Protein AF-F0SMN3-F1 (afdb_monomer_lite)

Organism: Rubinisphaera brasiliensis (strain ATCC 49424 / DSM 5305 / JCM 21570 / IAM 15109 / NBRC 103401 / IFAM 1448) (NCBI:txid756272)

Foldseek 3Di:
DDDDPPPPCPVPPVPPVVVVVVVVCVVVVHDDQADEDDDDPDPPDLCVVLVVVLVCVVVPPDPPDDFRQAYEEELEEAELVNLVSLLVTQHQEYEYALYEYDQVSVLVSLVSNPNHQEYEYENYDDHDPVSVVVCCVVPVRHHYWYWYDLDVQFIWIFDPQATATDGDDPVCVLCVQFGHFQDKQNHGHGHSVVSVVVLVPDDAQDKIWTWTAGPVRDIDIDIDGHHDD

pLDDT: mean 81.41, std 20.77, range [26.91, 98.19]

Secondary structure (DSSP, 8-state):
-PPPS-SS-SSSSSTTHHHHHHHHHHHTT--S-EEE----SSSSHHHHHHHHHHHHHHT---TTSPPPSEEEEES-EE-HHHHHHHHTS--SEEEEES-EE-HHHHHHHHHH-TT--EEEEES-----HHHHHHHHHH-TT-EEEEEEEEETTEEEEEETTEEEEEEE-TT-GGGTTEEEEEEETTEEP--HHHHHHHHHTSPTT-EEEEEEEETT--EEEEEEE----

Structure (mmCIF, N/CA/C/O backbone):
data_AF-F0SMN3-F1
#
_entry.id   AF-F0SMN3-F1
#
loop_
_atom_site.group_PDB
_atom_site.id
_atom_site.type_symbol
_atom_site.label_atom_id
_atom_site.label_alt_id
_atom_site.label_comp_id
_atom_site.label_asym_id
_atom_site.label_entity_id
_atom_site.label_seq_id
_atom_site.pdbx_PDB_ins_code
_atom_site.Cartn_x
_atom_site.Cartn_y
_atom_site.Cartn_z
_atom_site.occupancy
_atom_site.B_iso_or_equiv
_atom_site.auth_seq_id
_atom_site.auth_comp_id
_atom_site.auth_asym_id
_atom_site.auth_atom_id
_atom_site.pdbx_PDB_model_num
ATOM 1 N N . MET A 1 1 ? 39.421 19.281 -32.751 1.00 33.41 1 MET A N 1
ATOM 2 C CA . MET A 1 1 ? 38.530 19.520 -31.596 1.00 33.41 1 MET A CA 1
ATOM 3 C C . MET A 1 1 ? 38.416 18.215 -30.833 1.00 33.41 1 MET A C 1
ATOM 5 O O . MET A 1 1 ? 37.711 17.322 -31.275 1.00 33.41 1 MET A O 1
ATOM 9 N N . ALA A 1 2 ? 39.220 18.068 -29.783 1.00 26.91 2 ALA A N 1
ATOM 10 C CA . ALA A 1 2 ? 39.215 16.897 -28.917 1.00 26.91 2 ALA A CA 1
ATOM 11 C C . ALA A 1 2 ? 38.240 17.168 -27.767 1.00 26.91 2 ALA A C 1
ATOM 13 O O . ALA A 1 2 ? 38.419 18.138 -27.031 1.00 26.91 2 ALA A O 1
ATOM 14 N N . VAL A 1 3 ? 37.188 16.359 -27.657 1.00 27.83 3 VAL A N 1
ATOM 15 C CA . VAL A 1 3 ? 36.272 16.396 -26.514 1.00 27.83 3 VAL A CA 1
ATOM 16 C C . VAL A 1 3 ? 36.940 15.632 -25.372 1.00 27.83 3 VAL A C 1
ATOM 18 O O . VAL A 1 3 ? 37.350 14.484 -25.527 1.00 27.83 3 VAL A O 1
ATOM 21 N N . SER A 1 4 ? 37.132 16.351 -24.270 1.00 30.91 4 SER A N 1
ATOM 22 C CA . SER A 1 4 ? 37.872 15.965 -23.072 1.00 30.91 4 SER A CA 1
ATOM 23 C C . SER A 1 4 ? 37.215 14.806 -22.314 1.00 30.91 4 SER A C 1
ATOM 25 O O . SER A 1 4 ? 35.992 14.721 -22.223 1.00 30.91 4 SER A O 1
ATOM 27 N N . ILE A 1 5 ? 38.055 13.965 -21.705 1.00 30.81 5 ILE A N 1
ATOM 28 C CA . ILE A 1 5 ? 37.764 12.825 -20.813 1.00 30.81 5 ILE A CA 1
ATOM 29 C C . ILE A 1 5 ? 37.238 13.337 -19.444 1.00 30.81 5 ILE A C 1
ATOM 31 O O . ILE A 1 5 ? 37.658 12.905 -18.380 1.00 30.81 5 ILE A O 1
ATOM 35 N N . ALA A 1 6 ? 36.322 14.309 -19.457 1.00 28.86 6 ALA A N 1
ATOM 36 C CA . ALA A 1 6 ? 35.800 14.984 -18.264 1.00 28.86 6 ALA A CA 1
ATOM 37 C C . ALA A 1 6 ? 34.371 14.554 -17.872 1.00 28.86 6 ALA A C 1
ATOM 39 O O . ALA A 1 6 ? 33.888 14.953 -16.820 1.00 28.86 6 ALA A O 1
ATOM 40 N N . SER A 1 7 ? 33.708 13.695 -18.655 1.00 33.97 7 SER A N 1
ATOM 41 C CA . SER A 1 7 ? 32.351 13.192 -18.346 1.00 33.97 7 SER A CA 1
ATOM 42 C C . SER A 1 7 ? 32.324 11.773 -17.764 1.00 33.97 7 SER A C 1
ATOM 44 O O . SER A 1 7 ? 31.259 11.230 -17.500 1.00 33.97 7 SER A O 1
ATOM 46 N N . LEU A 1 8 ? 33.490 11.171 -17.514 1.00 29.20 8 LEU A N 1
ATOM 47 C CA . LEU A 1 8 ? 33.622 9.818 -16.950 1.00 29.20 8 LEU A CA 1
ATOM 48 C C . LEU A 1 8 ? 33.523 9.774 -15.413 1.00 29.20 8 LEU A C 1
ATOM 50 O O . LEU A 1 8 ? 33.816 8.756 -14.796 1.00 29.20 8 LEU A O 1
ATOM 54 N N . ILE A 1 9 ? 33.082 10.872 -14.796 1.00 37.00 9 ILE A N 1
ATOM 55 C CA . ILE A 1 9 ? 33.014 11.054 -13.343 1.00 37.00 9 ILE A CA 1
ATOM 56 C C . ILE A 1 9 ? 31.610 11.531 -12.922 1.00 37.00 9 ILE A C 1
ATOM 58 O O . ILE A 1 9 ? 31.482 12.399 -12.072 1.00 37.00 9 ILE A O 1
ATOM 62 N N . CYS A 1 10 ? 30.526 10.995 -13.494 1.00 35.66 10 CYS A N 1
ATOM 63 C CA . CYS A 1 10 ? 29.183 11.286 -12.956 1.00 35.66 10 CYS A CA 1
ATOM 64 C C . CYS A 1 10 ? 28.772 10.337 -11.808 1.00 35.66 10 CYS A C 1
ATOM 66 O O . CYS A 1 10 ? 27.914 10.676 -11.003 1.00 35.66 10 CYS A O 1
ATOM 68 N N . CYS A 1 11 ? 29.462 9.202 -11.623 1.00 36.66 11 CYS A N 1
ATOM 69 C CA . CYS A 1 11 ? 29.288 8.350 -10.432 1.00 36.66 11 CYS A CA 1
ATOM 70 C C . CYS A 1 11 ? 30.209 8.713 -9.250 1.00 36.66 11 CYS A C 1
ATOM 72 O O . CYS A 1 11 ? 30.109 8.084 -8.203 1.00 36.66 11 CYS A O 1
ATOM 74 N N . CYS A 1 12 ? 31.088 9.716 -9.385 1.00 34.72 12 CYS A N 1
ATOM 75 C CA . CYS A 1 12 ? 32.080 10.050 -8.352 1.00 34.72 12 CYS A CA 1
ATOM 76 C C . CYS A 1 12 ? 32.082 11.531 -7.896 1.00 34.72 12 CYS A C 1
ATOM 78 O O . CYS A 1 12 ? 32.909 11.878 -7.061 1.00 34.72 12 CYS A O 1
ATOM 80 N N . ILE A 1 13 ? 31.173 12.409 -8.362 1.00 40.09 13 ILE A N 1
ATOM 81 C CA . ILE A 1 13 ? 31.116 13.844 -7.950 1.00 40.09 13 ILE A CA 1
ATOM 82 C C . ILE A 1 13 ? 29.839 14.181 -7.144 1.00 40.09 13 ILE A C 1
ATOM 84 O O . ILE A 1 13 ? 29.280 15.266 -7.232 1.00 40.09 13 ILE A O 1
ATOM 88 N N . ALA A 1 14 ? 29.381 13.279 -6.276 1.00 42.09 14 ALA A N 1
ATOM 89 C CA . ALA A 1 14 ? 28.493 13.638 -5.157 1.00 42.09 14 ALA A CA 1
ATOM 90 C C . ALA A 1 14 ? 29.009 12.992 -3.856 1.00 42.09 14 ALA A C 1
ATOM 92 O O . ALA A 1 14 ? 28.337 12.213 -3.181 1.00 42.09 14 ALA A O 1
ATOM 93 N N . MET A 1 15 ? 30.280 13.272 -3.549 1.00 48.75 15 MET A N 1
ATOM 94 C CA . MET A 1 15 ? 31.133 12.399 -2.735 1.00 48.75 15 MET A CA 1
ATOM 95 C C . MET A 1 15 ? 31.000 12.426 -1.199 1.00 48.75 15 MET A C 1
ATOM 97 O O . MET A 1 15 ? 31.543 11.512 -0.598 1.00 48.75 15 MET A O 1
ATOM 101 N N . PRO A 1 16 ? 30.281 13.325 -0.499 1.00 46.53 16 PRO A N 1
ATOM 102 C CA . PRO A 1 16 ? 30.095 13.113 0.947 1.00 46.53 16 PRO A CA 1
ATOM 103 C C . PRO A 1 16 ? 28.878 12.234 1.276 1.00 46.53 16 PRO A C 1
ATOM 105 O O . PRO A 1 16 ? 28.959 11.328 2.101 1.00 46.53 16 PRO A O 1
ATOM 108 N N . LEU A 1 17 ? 27.738 12.478 0.621 1.00 49.75 17 LEU A N 1
ATOM 109 C CA . LEU A 1 17 ? 26.464 11.836 0.975 1.00 49.75 17 LEU A CA 1
ATOM 110 C C . LEU A 1 17 ? 26.278 10.471 0.306 1.00 49.75 17 LEU A C 1
ATOM 112 O O . LEU A 1 17 ? 25.803 9.542 0.956 1.00 49.75 17 LEU A O 1
ATOM 116 N N . GLN A 1 18 ? 26.689 10.318 -0.957 1.00 49.22 18 GLN A N 1
ATOM 117 C CA . GLN A 1 18 ? 26.590 9.029 -1.649 1.00 49.22 18 GLN A CA 1
ATOM 118 C C . GLN A 1 18 ? 27.642 8.028 -1.168 1.00 49.22 18 GLN A C 1
ATOM 120 O O . GLN A 1 18 ? 27.353 6.838 -1.119 1.00 49.22 18 GLN A O 1
ATOM 125 N N . GLN A 1 19 ? 28.826 8.494 -0.754 1.00 50.50 19 GLN A N 1
ATOM 126 C CA . GLN A 1 19 ? 29.860 7.620 -0.203 1.00 50.50 19 GLN A CA 1
ATOM 127 C C . GLN A 1 19 ? 29.460 7.082 1.176 1.00 50.50 19 GLN A C 1
ATOM 129 O O . GLN A 1 19 ? 29.512 5.876 1.380 1.00 50.50 19 GLN A O 1
ATOM 134 N N . ALA A 1 20 ? 28.934 7.927 2.071 1.00 54.66 20 ALA A N 1
ATOM 135 C CA . ALA A 1 20 ? 28.411 7.474 3.363 1.00 54.66 20 ALA A CA 1
ATOM 136 C C . ALA A 1 20 ? 27.208 6.520 3.211 1.00 54.66 20 ALA A C 1
ATOM 138 O O . ALA A 1 20 ? 27.077 5.549 3.952 1.00 54.66 20 ALA A O 1
ATOM 139 N N . ALA A 1 21 ? 26.333 6.769 2.232 1.00 54.41 21 ALA A N 1
ATOM 140 C CA . ALA A 1 21 ? 25.221 5.885 1.886 1.00 54.41 21 ALA A CA 1
ATOM 141 C C . ALA A 1 21 ? 25.685 4.535 1.318 1.00 54.41 21 ALA A C 1
ATOM 143 O 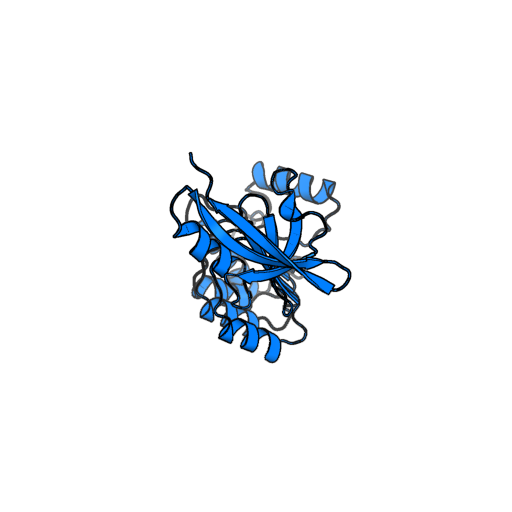O . ALA A 1 21 ? 25.162 3.491 1.705 1.00 54.41 21 ALA A O 1
ATOM 144 N N . HIS A 1 22 ? 26.674 4.551 0.423 1.00 52.59 22 HIS A N 1
ATOM 145 C CA . HIS A 1 22 ? 27.269 3.349 -0.148 1.00 52.59 22 HIS A CA 1
ATOM 146 C C . HIS A 1 22 ? 28.004 2.533 0.922 1.00 52.59 22 HIS A C 1
ATOM 148 O O . HIS A 1 22 ? 27.770 1.336 1.032 1.00 52.59 22 HIS A O 1
ATOM 154 N N . GLU A 1 23 ? 28.809 3.174 1.771 1.00 59.59 23 GLU A N 1
ATOM 155 C CA . GLU A 1 23 ? 29.499 2.536 2.899 1.00 59.59 23 GLU A CA 1
ATOM 156 C C . GLU A 1 23 ? 28.505 1.913 3.893 1.00 59.59 23 GLU A C 1
ATOM 158 O O . GLU A 1 23 ? 28.744 0.810 4.381 1.00 59.59 23 GLU A O 1
ATOM 163 N N . ARG A 1 24 ? 27.348 2.550 4.130 1.00 60.09 24 ARG A N 1
ATOM 164 C CA . ARG A 1 24 ? 26.272 2.006 4.977 1.00 60.09 24 ARG A CA 1
ATOM 165 C C . ARG A 1 24 ? 25.543 0.829 4.318 1.00 60.09 24 ARG A C 1
ATOM 167 O O . ARG A 1 24 ? 25.339 -0.190 4.963 1.00 60.09 24 ARG A O 1
ATOM 174 N N . ALA A 1 25 ? 25.231 0.917 3.024 1.00 55.31 25 ALA A N 1
ATOM 175 C CA . ALA A 1 25 ? 24.620 -0.183 2.273 1.00 55.31 25 ALA A CA 1
ATOM 176 C C . ALA A 1 25 ? 25.554 -1.406 2.158 1.00 55.31 25 ALA A C 1
ATOM 178 O O . ALA A 1 25 ? 25.098 -2.548 2.240 1.00 55.31 25 ALA A O 1
ATOM 179 N N . VAL A 1 26 ? 26.862 -1.176 2.008 1.00 57.19 26 VAL A N 1
ATOM 180 C CA . VAL A 1 26 ? 27.892 -2.224 2.025 1.00 57.19 26 VAL A CA 1
ATOM 181 C C . VAL A 1 26 ? 28.041 -2.818 3.431 1.00 57.19 26 VAL A C 1
ATOM 183 O O . VAL A 1 26 ? 28.122 -4.040 3.554 1.00 57.19 26 VAL A O 1
ATOM 186 N N . ALA A 1 27 ? 28.006 -1.997 4.488 1.00 61.41 27 ALA A N 1
ATOM 187 C CA . ALA A 1 27 ? 28.011 -2.466 5.878 1.00 61.41 27 ALA A CA 1
ATOM 188 C C . ALA A 1 27 ? 26.777 -3.325 6.224 1.00 61.41 27 ALA A C 1
ATOM 190 O O . ALA A 1 27 ? 26.898 -4.281 6.988 1.00 61.41 27 ALA A O 1
ATOM 191 N N . ASP A 1 28 ? 25.629 -3.051 5.595 1.00 62.53 28 ASP A N 1
ATOM 192 C CA . ASP A 1 28 ? 24.389 -3.830 5.721 1.00 62.53 28 ASP A CA 1
ATOM 193 C C . ASP A 1 28 ? 24.342 -5.072 4.792 1.00 62.53 28 ASP A C 1
ATOM 195 O O . ASP A 1 28 ? 23.323 -5.763 4.710 1.00 62.53 28 ASP A O 1
ATOM 199 N N . GLY A 1 29 ? 25.429 -5.384 4.069 1.00 57.25 29 GLY A N 1
ATOM 200 C CA . GLY A 1 29 ? 25.548 -6.584 3.229 1.00 57.25 29 GLY A CA 1
ATOM 201 C C . GLY A 1 29 ? 24.831 -6.517 1.872 1.00 57.25 29 GLY A C 1
ATOM 202 O O . GLY A 1 29 ? 24.525 -7.555 1.279 1.00 57.25 29 GLY A O 1
ATOM 203 N N . MET A 1 30 ? 24.539 -5.320 1.352 1.00 54.88 30 MET A N 1
ATOM 204 C CA . MET A 1 30 ? 23.870 -5.143 0.058 1.00 54.88 30 MET A CA 1
ATOM 205 C C . MET A 1 30 ? 24.877 -5.170 -1.117 1.00 54.88 30 MET A C 1
ATOM 207 O O . MET A 1 30 ? 25.774 -4.338 -1.194 1.00 54.88 30 MET A O 1
ATOM 211 N N . GLY A 1 31 ? 24.733 -6.118 -2.058 1.00 48.97 31 GLY A N 1
ATOM 212 C CA . GLY A 1 31 ? 25.610 -6.270 -3.237 1.00 48.97 31 GLY A CA 1
ATOM 213 C C . GLY A 1 31 ? 25.569 -5.121 -4.272 1.00 48.97 31 GLY A C 1
ATOM 214 O O . GLY A 1 31 ? 24.627 -4.335 -4.326 1.00 48.97 31 GLY A O 1
ATOM 215 N N . SER A 1 32 ? 26.592 -5.082 -5.138 1.00 46.00 32 SER A N 1
ATOM 216 C CA . SER A 1 32 ? 27.083 -3.958 -5.972 1.00 46.00 32 SER A CA 1
ATOM 217 C C . SER A 1 32 ? 26.177 -3.339 -7.072 1.00 46.00 32 SER A C 1
ATOM 219 O O . SER A 1 32 ? 26.673 -2.505 -7.826 1.00 46.00 32 SER A O 1
ATOM 221 N N . SER A 1 33 ? 24.883 -3.664 -7.194 1.00 53.84 33 SER A N 1
ATOM 222 C CA . SER A 1 33 ? 24.046 -3.195 -8.336 1.00 53.84 33 SER A CA 1
ATOM 223 C C . SER A 1 33 ? 22.762 -2.453 -7.926 1.00 53.84 33 SER A C 1
ATOM 225 O O . SER A 1 33 ? 21.751 -2.513 -8.632 1.00 53.84 33 SER A O 1
ATOM 227 N N . ARG A 1 34 ? 22.775 -1.762 -6.778 1.00 54.31 34 ARG A N 1
ATOM 228 C CA . ARG A 1 34 ? 21.649 -0.940 -6.296 1.00 54.31 34 ARG A CA 1
ATOM 229 C C . ARG A 1 34 ? 21.870 0.536 -6.595 1.00 54.31 34 ARG A C 1
ATOM 231 O O . ARG A 1 34 ? 22.867 1.105 -6.162 1.00 54.31 34 ARG A O 1
ATOM 238 N N . MET A 1 35 ? 20.912 1.161 -7.278 1.00 61.56 35 MET A N 1
ATOM 239 C CA . MET A 1 35 ? 20.866 2.613 -7.422 1.00 61.56 35 MET A CA 1
ATOM 240 C C . MET A 1 35 ? 19.836 3.167 -6.448 1.00 61.56 35 MET A C 1
ATOM 242 O O . MET A 1 35 ? 18.630 2.975 -6.599 1.00 61.56 35 MET A O 1
ATOM 246 N N . LEU A 1 36 ? 20.346 3.841 -5.425 1.00 53.78 36 LEU A N 1
ATOM 247 C CA . LEU A 1 36 ? 19.547 4.593 -4.471 1.00 53.78 36 LEU A CA 1
ATOM 248 C C . LEU A 1 36 ? 19.384 6.011 -5.014 1.00 53.78 36 LEU A C 1
ATOM 250 O O . LEU A 1 36 ? 20.357 6.761 -5.100 1.00 53.78 36 LEU A O 1
ATOM 254 N N . ILE A 1 37 ? 18.163 6.368 -5.402 1.00 56.50 37 ILE A N 1
ATOM 255 C CA . ILE A 1 37 ? 17.830 7.737 -5.784 1.00 56.50 37 ILE A CA 1
ATOM 256 C C . ILE A 1 37 ? 17.336 8.430 -4.510 1.00 56.50 37 ILE A C 1
ATOM 258 O O . ILE A 1 37 ? 16.240 8.164 -4.023 1.00 56.50 37 ILE A O 1
ATOM 262 N N . TYR A 1 38 ? 18.195 9.258 -3.912 1.00 49.00 38 TYR A N 1
ATOM 263 C CA . TYR A 1 38 ? 17.910 9.925 -2.642 1.00 49.00 38 TYR A CA 1
ATOM 264 C C . TYR A 1 38 ? 17.042 11.179 -2.805 1.00 49.00 38 TYR A C 1
ATOM 266 O O . TYR A 1 38 ? 17.205 11.936 -3.760 1.00 49.00 38 TYR A O 1
ATOM 274 N N . ARG A 1 39 ? 16.179 11.361 -1.792 1.00 40.56 39 ARG A N 1
ATOM 275 C CA . ARG A 1 39 ? 15.454 12.560 -1.334 1.00 40.56 39 ARG A CA 1
ATOM 276 C C . ARG A 1 39 ? 15.759 13.845 -2.114 1.00 40.56 39 ARG A C 1
ATOM 278 O O . ARG A 1 39 ? 16.868 14.378 -2.032 1.00 40.56 39 ARG A O 1
ATOM 285 N N . GLN A 1 40 ? 14.743 14.381 -2.785 1.00 42.41 40 GLN A N 1
ATOM 286 C CA . GLN A 1 40 ? 14.790 15.714 -3.378 1.00 42.41 40 GLN A CA 1
ATOM 287 C C . GLN A 1 40 ? 14.470 16.792 -2.348 1.00 42.41 40 GLN A C 1
ATOM 289 O O . GLN A 1 40 ? 13.474 16.718 -1.640 1.00 42.41 40 GLN A O 1
ATOM 294 N N . VAL A 1 41 ? 15.323 17.815 -2.304 1.00 39.91 41 VAL A N 1
ATOM 295 C CA . VAL A 1 41 ? 14.972 19.137 -1.766 1.00 39.91 41 VAL A CA 1
ATOM 296 C C . VAL A 1 41 ? 14.504 20.065 -2.902 1.00 39.91 41 VAL A C 1
ATOM 298 O O . VAL A 1 41 ? 13.817 21.029 -2.616 1.00 39.91 41 VAL A O 1
ATOM 301 N N . ASP A 1 42 ? 14.766 19.726 -4.176 1.00 41.75 42 ASP A N 1
ATOM 302 C CA . ASP A 1 42 ? 14.310 20.466 -5.367 1.00 41.75 42 ASP A CA 1
ATOM 303 C C . ASP A 1 42 ? 14.203 19.534 -6.599 1.00 41.75 42 ASP A C 1
ATOM 305 O O . ASP A 1 42 ? 15.023 18.627 -6.751 1.00 41.75 42 ASP A O 1
ATOM 309 N N . ASP A 1 43 ? 13.256 19.781 -7.517 1.00 46.75 43 ASP A N 1
ATOM 310 C CA . ASP A 1 43 ? 12.840 18.964 -8.691 1.00 46.75 43 ASP A CA 1
ATOM 311 C C . ASP A 1 43 ? 13.931 18.562 -9.736 1.00 46.75 43 ASP A C 1
ATOM 313 O O . ASP A 1 43 ? 13.648 17.855 -10.704 1.00 46.75 43 ASP A O 1
ATOM 317 N N . SER A 1 44 ? 15.211 18.890 -9.524 1.00 48.06 44 SER A N 1
ATOM 318 C CA . SER A 1 44 ? 16.286 18.790 -10.534 1.00 48.06 44 SER A CA 1
ATOM 319 C C . SER A 1 44 ? 17.137 17.483 -10.602 1.00 48.06 44 SER A C 1
ATOM 321 O O . SER A 1 44 ? 17.432 17.026 -11.714 1.00 48.06 44 SER A O 1
ATOM 323 N N . PRO A 1 45 ? 17.555 16.815 -9.500 1.00 54.50 45 PRO A N 1
ATOM 324 C CA . PRO A 1 45 ? 18.570 15.746 -9.576 1.00 54.50 45 PRO A CA 1
ATOM 325 C C . PRO A 1 45 ? 18.096 14.413 -10.174 1.00 54.50 45 PRO A C 1
ATOM 327 O O . PRO A 1 45 ? 18.838 13.777 -10.920 1.00 54.50 45 PRO A O 1
ATOM 330 N N . VAL A 1 46 ? 16.862 13.980 -9.886 1.00 53.47 46 VAL A N 1
ATOM 331 C CA . VAL A 1 46 ? 16.338 12.680 -10.360 1.00 53.47 46 VAL A CA 1
ATOM 332 C C . VAL A 1 46 ? 16.125 12.694 -11.871 1.00 53.47 46 VAL A C 1
ATOM 334 O O . VAL A 1 46 ? 16.472 11.744 -12.571 1.00 53.47 46 VAL A O 1
ATOM 337 N N . LEU A 1 47 ? 15.599 13.807 -12.387 1.00 53.47 47 LEU A N 1
ATOM 338 C CA . LEU A 1 47 ? 15.410 14.025 -13.818 1.00 53.47 47 LEU A CA 1
ATOM 339 C C . LEU A 1 47 ? 16.736 14.102 -14.566 1.00 53.47 47 LEU A C 1
ATOM 341 O O . LEU A 1 47 ? 16.809 13.579 -15.675 1.00 53.47 47 LEU A O 1
ATOM 345 N N . SER A 1 48 ? 17.762 14.705 -13.960 1.00 59.75 48 SER A N 1
ATOM 346 C CA . SER A 1 48 ? 19.104 14.781 -14.540 1.00 59.75 48 SER A CA 1
ATOM 347 C C . SER A 1 48 ? 19.743 13.395 -14.617 1.00 59.75 48 SER A C 1
ATOM 349 O O . SER A 1 48 ? 20.186 12.998 -15.688 1.00 59.75 48 SER A O 1
ATOM 351 N N . LEU A 1 49 ? 19.663 12.594 -13.548 1.00 64.81 49 LEU A N 1
ATOM 352 C CA . LEU A 1 49 ? 20.180 11.223 -13.545 1.00 64.81 49 LEU A CA 1
ATOM 353 C C . LEU A 1 49 ? 19.432 10.325 -14.546 1.00 64.81 49 LEU A C 1
ATOM 355 O O . LEU A 1 49 ? 20.054 9.600 -15.312 1.00 64.81 49 LEU A O 1
ATOM 359 N N . LEU A 1 50 ? 18.096 10.384 -14.590 1.00 62.06 50 LEU A N 1
ATOM 360 C CA . LEU A 1 50 ? 17.302 9.591 -15.537 1.00 62.06 50 LEU A CA 1
ATOM 361 C C . LEU A 1 50 ? 17.485 10.053 -16.988 1.00 62.06 50 LEU A C 1
ATOM 363 O O . LEU A 1 50 ? 17.485 9.219 -17.892 1.00 62.06 50 LEU A O 1
ATOM 367 N N . ALA A 1 51 ? 17.638 11.359 -17.228 1.00 63.47 51 ALA A N 1
ATOM 368 C CA . ALA A 1 51 ? 17.947 11.896 -18.550 1.00 63.47 51 ALA A CA 1
ATOM 369 C C . ALA A 1 51 ? 19.342 11.463 -19.007 1.00 63.47 51 ALA A C 1
ATOM 371 O O . ALA A 1 51 ? 19.480 11.002 -20.135 1.00 63.47 51 ALA A O 1
ATOM 372 N N . GLU A 1 52 ? 20.344 11.539 -18.132 1.00 65.75 52 GLU A N 1
ATOM 373 C CA . GLU A 1 52 ? 21.701 11.070 -18.411 1.00 65.75 52 GLU A CA 1
ATOM 374 C C . GLU A 1 52 ? 21.725 9.561 -18.664 1.00 65.75 52 GLU A C 1
ATOM 376 O O . GLU A 1 52 ? 22.281 9.120 -19.664 1.00 65.75 52 GLU A O 1
ATOM 381 N N . LEU A 1 53 ? 21.055 8.758 -17.834 1.00 66.31 53 LEU A N 1
ATOM 382 C CA . LEU A 1 53 ? 20.968 7.308 -18.024 1.00 66.31 53 LEU A CA 1
ATOM 383 C C . LEU A 1 53 ? 20.230 6.934 -19.317 1.00 66.31 53 LEU A C 1
ATOM 385 O O . LEU A 1 53 ? 20.668 6.027 -20.022 1.00 66.31 53 LEU A O 1
ATOM 389 N N . SER A 1 54 ? 19.147 7.636 -19.663 1.00 63.12 54 SER A N 1
ATOM 390 C CA . SER A 1 54 ? 18.401 7.428 -20.914 1.00 63.12 54 SER A CA 1
ATOM 391 C C . SER A 1 54 ? 19.214 7.866 -22.142 1.00 63.12 54 SER A C 1
ATOM 393 O O . SER A 1 54 ? 19.261 7.162 -23.153 1.00 63.12 54 SER A O 1
ATOM 395 N N . GLN A 1 55 ? 19.943 8.981 -22.044 1.00 67.56 55 GLN A N 1
ATOM 396 C CA . GLN A 1 55 ? 20.850 9.447 -23.091 1.00 67.56 55 GLN A CA 1
ATOM 397 C C . GLN A 1 55 ? 22.018 8.470 -23.296 1.00 67.56 55 GLN A C 1
ATOM 399 O O . GLN A 1 55 ? 22.352 8.145 -24.436 1.00 67.56 55 GLN A O 1
ATOM 404 N N . LEU A 1 56 ? 22.588 7.939 -22.210 1.00 61.69 56 LEU A N 1
ATOM 405 C CA . LEU A 1 56 ? 23.608 6.889 -22.249 1.00 61.69 56 LEU A CA 1
ATOM 406 C C . LEU A 1 56 ? 23.052 5.578 -22.828 1.00 61.69 56 LEU A C 1
ATOM 408 O O . LEU A 1 56 ? 23.745 4.915 -23.600 1.00 61.69 56 LEU A O 1
ATOM 412 N N . ALA A 1 57 ? 21.795 5.226 -22.529 1.00 61.97 57 ALA A N 1
ATOM 413 C CA . ALA A 1 57 ? 21.106 4.079 -23.126 1.00 61.97 57 ALA A CA 1
ATOM 414 C C . ALA A 1 57 ? 21.018 4.188 -24.655 1.00 61.97 57 ALA A C 1
ATOM 416 O O . ALA A 1 57 ? 21.348 3.230 -25.356 1.00 61.97 57 ALA A O 1
ATOM 417 N N . GLY A 1 58 ? 20.658 5.365 -25.176 1.00 65.38 58 GLY A N 1
ATOM 418 C CA . GLY A 1 58 ? 20.581 5.623 -26.618 1.00 65.38 58 GLY A CA 1
ATOM 419 C C . GLY A 1 58 ? 21.936 5.655 -27.337 1.00 65.38 58 GLY A C 1
ATOM 420 O O . GLY A 1 58 ? 21.998 5.384 -28.534 1.00 65.38 58 GLY A O 1
ATOM 421 N N . GLN A 1 59 ? 23.026 5.954 -26.625 1.00 68.56 59 GLN A N 1
ATOM 422 C CA . GLN A 1 59 ? 24.381 6.041 -27.189 1.00 68.56 59 GLN A CA 1
ATOM 423 C C . GLN A 1 59 ? 25.174 4.726 -27.106 1.00 68.56 59 GLN A C 1
ATOM 425 O O . GLN A 1 5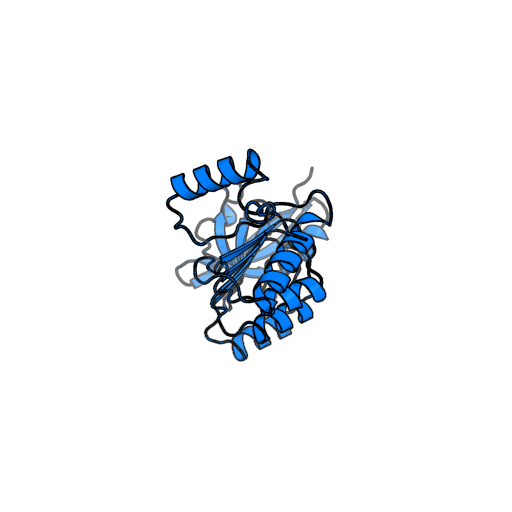9 ? 26.312 4.665 -27.570 1.00 68.56 59 GLN A O 1
ATOM 430 N N . GLY A 1 60 ? 24.569 3.666 -26.562 1.00 53.72 60 GLY A N 1
ATOM 431 C CA . GLY A 1 60 ? 25.249 2.409 -26.276 1.00 53.72 60 GLY A CA 1
ATOM 432 C C . GLY A 1 60 ? 26.045 2.523 -24.981 1.00 53.72 60 GLY A C 1
ATOM 433 O O . GLY A 1 60 ? 27.213 2.907 -24.986 1.00 53.72 60 GLY A O 1
ATOM 434 N N . ILE A 1 61 ? 25.406 2.163 -23.866 1.00 56.16 61 ILE A N 1
ATOM 435 C CA . ILE A 1 61 ? 26.053 2.101 -22.552 1.00 56.16 61 ILE A CA 1
ATOM 436 C C . ILE A 1 61 ? 27.296 1.209 -22.684 1.00 56.16 61 ILE A C 1
ATOM 438 O O . ILE A 1 61 ? 27.179 0.076 -23.172 1.00 56.16 61 ILE A O 1
ATOM 442 N N . PRO A 1 62 ? 28.492 1.684 -22.287 1.00 59.12 62 PRO A N 1
ATOM 443 C CA . PRO A 1 62 ? 29.677 0.845 -22.272 1.00 59.12 62 PRO A CA 1
ATOM 444 C C . PRO A 1 62 ? 29.370 -0.452 -21.521 1.00 59.12 62 PRO A C 1
ATOM 446 O O . PRO A 1 62 ? 28.780 -0.406 -20.447 1.00 59.12 62 PRO A O 1
ATOM 449 N N . ARG A 1 63 ? 29.767 -1.614 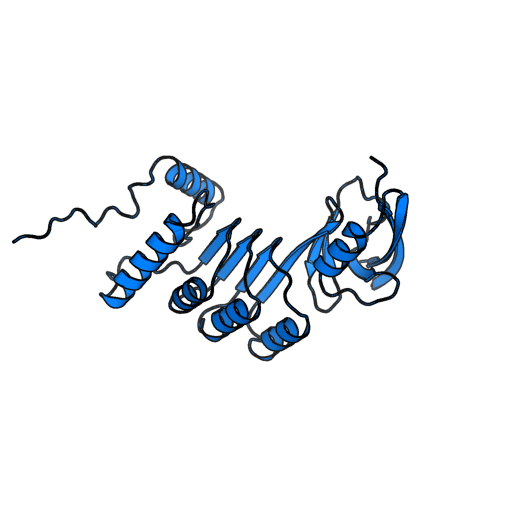-22.060 1.00 52.94 63 ARG A N 1
ATOM 450 C CA . ARG A 1 63 ? 29.407 -2.946 -21.517 1.00 52.94 63 ARG A CA 1
ATOM 451 C C . ARG A 1 63 ? 29.719 -3.160 -20.024 1.00 52.94 63 ARG A C 1
ATOM 453 O O . ARG A 1 63 ? 29.254 -4.139 -19.458 1.00 52.94 63 ARG A O 1
ATOM 460 N N . TRP A 1 64 ? 30.527 -2.294 -19.416 1.00 53.25 64 TRP A N 1
ATOM 461 C CA . TRP A 1 64 ? 30.899 -2.319 -18.002 1.00 53.25 64 TRP A CA 1
ATOM 462 C C . TRP A 1 64 ? 29.972 -1.494 -17.087 1.00 53.25 64 TRP A C 1
ATOM 464 O O . TRP A 1 64 ? 30.067 -1.629 -15.872 1.00 53.25 64 TRP A O 1
ATOM 474 N N . CYS A 1 65 ? 29.067 -0.676 -17.631 1.00 56.50 65 CYS A N 1
ATOM 475 C CA . CYS A 1 65 ? 28.013 -0.011 -16.865 1.00 56.50 65 CYS A CA 1
ATOM 476 C C . CYS A 1 65 ? 26.758 -0.892 -16.867 1.00 56.50 65 CYS A C 1
ATOM 478 O O . CYS A 1 65 ? 25.987 -0.900 -17.827 1.00 56.50 65 CYS A O 1
ATOM 480 N N . GLU A 1 66 ? 26.548 -1.648 -15.792 1.00 65.94 66 GLU A N 1
ATOM 481 C CA . GLU A 1 66 ? 25.287 -2.359 -15.592 1.00 65.94 66 GLU A CA 1
ATOM 482 C C . GLU A 1 66 ? 24.166 -1.356 -15.296 1.00 65.94 66 GLU A C 1
ATOM 484 O O . GLU A 1 66 ? 24.284 -0.515 -14.403 1.00 65.94 66 GLU A O 1
ATOM 489 N N . THR A 1 67 ? 23.061 -1.440 -16.039 1.00 66.75 67 THR A N 1
ATOM 490 C CA . THR A 1 67 ? 21.840 -0.700 -15.707 1.00 66.75 67 THR A CA 1
ATOM 491 C C . THR A 1 67 ? 21.371 -1.125 -14.313 1.00 66.75 67 THR A C 1
ATOM 493 O O . THR A 1 67 ? 21.351 -2.328 -14.025 1.00 66.75 67 THR A O 1
ATOM 496 N N . PRO A 1 68 ? 20.983 -0.183 -13.437 1.00 77.25 68 PRO A N 1
ATOM 497 C CA . PRO A 1 68 ? 20.463 -0.538 -12.127 1.00 77.25 68 PRO A CA 1
ATOM 498 C C . PRO A 1 68 ? 19.216 -1.404 -12.273 1.00 77.25 68 PRO A C 1
ATOM 500 O O . PRO A 1 68 ? 18.242 -1.026 -12.922 1.00 77.25 68 PRO A O 1
ATOM 503 N N . ARG A 1 69 ? 19.255 -2.581 -11.651 1.00 87.31 69 ARG A N 1
ATOM 504 C CA . ARG A 1 69 ? 18.122 -3.518 -11.635 1.00 87.31 69 ARG A CA 1
ATOM 505 C C . ARG A 1 69 ? 17.183 -3.266 -10.464 1.00 87.31 69 ARG A C 1
ATOM 507 O O . ARG A 1 69 ? 16.036 -3.700 -10.503 1.00 87.31 69 ARG A O 1
ATOM 514 N N . ASP A 1 70 ? 17.672 -2.574 -9.444 1.00 87.94 70 ASP A N 1
ATOM 515 C CA . ASP A 1 70 ? 16.920 -2.196 -8.259 1.00 87.94 70 ASP A CA 1
ATOM 516 C C . ASP A 1 70 ? 16.889 -0.665 -8.197 1.00 87.94 70 ASP A C 1
ATOM 518 O O . ASP A 1 70 ? 17.944 -0.030 -8.090 1.00 87.9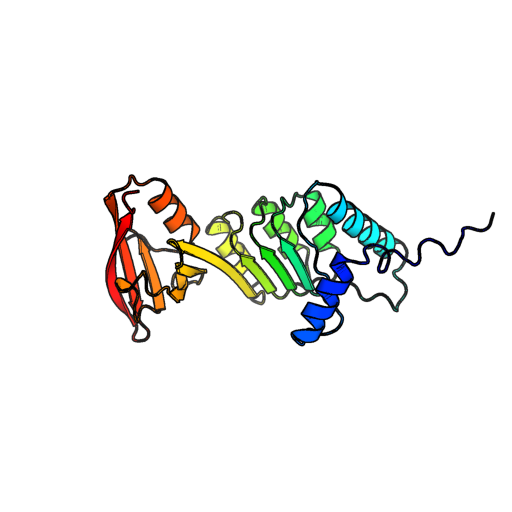4 70 ASP A O 1
ATOM 522 N N . VAL A 1 71 ? 15.689 -0.092 -8.284 1.00 89.31 71 VAL A N 1
ATOM 523 C CA . VAL A 1 71 ? 15.447 1.351 -8.197 1.00 89.31 71 VAL A CA 1
ATOM 524 C C . VAL A 1 71 ? 14.613 1.628 -6.960 1.00 89.31 71 VAL A C 1
ATOM 526 O O . VAL A 1 71 ? 13.578 0.995 -6.748 1.00 89.31 71 VAL A O 1
ATOM 529 N N . GLN A 1 72 ? 15.064 2.587 -6.156 1.00 90.31 72 GLN A N 1
ATOM 530 C CA . GLN A 1 72 ? 14.319 3.076 -5.007 1.00 90.31 72 GLN A CA 1
ATOM 531 C C . GLN A 1 72 ? 14.189 4.594 -5.061 1.00 90.31 72 GLN A C 1
ATOM 533 O O . GLN A 1 72 ? 15.179 5.278 -5.320 1.00 90.31 72 GLN A O 1
ATOM 538 N N . VAL A 1 73 ? 12.985 5.094 -4.793 1.00 88.88 73 VAL A N 1
ATOM 539 C CA . VAL A 1 73 ? 12.648 6.520 -4.733 1.00 88.88 73 VAL A CA 1
ATOM 540 C C . VAL A 1 73 ? 11.962 6.851 -3.409 1.00 88.88 73 VAL A C 1
ATOM 542 O O . VAL A 1 73 ? 11.274 6.005 -2.839 1.00 88.88 73 VAL A O 1
ATOM 545 N N . PHE A 1 74 ? 12.164 8.071 -2.915 1.00 88.56 74 PHE A N 1
ATOM 546 C CA . PHE A 1 74 ? 11.668 8.521 -1.614 1.00 88.56 74 PHE A CA 1
ATOM 547 C C . PHE A 1 74 ? 11.166 9.959 -1.696 1.00 88.56 74 PHE A C 1
ATOM 549 O O . PHE A 1 74 ? 11.888 10.792 -2.248 1.00 88.56 74 PHE A O 1
ATOM 556 N N . ASP A 1 75 ? 10.014 10.242 -1.082 1.00 84.62 75 ASP A N 1
ATOM 557 C CA . ASP A 1 75 ? 9.512 11.604 -0.830 1.00 84.62 75 ASP A CA 1
ATOM 558 C C . ASP A 1 75 ? 9.539 12.467 -2.105 1.00 84.62 75 ASP A C 1
ATOM 560 O O . ASP A 1 75 ? 10.152 13.533 -2.170 1.00 84.62 75 ASP A O 1
ATOM 564 N N . VAL A 1 76 ? 8.982 11.913 -3.186 1.00 87.81 76 VAL A N 1
ATOM 565 C CA . VAL A 1 76 ? 9.050 12.492 -4.531 1.00 87.81 76 VAL A CA 1
ATOM 566 C C . VAL A 1 76 ? 7.721 12.349 -5.251 1.00 87.81 76 VAL A C 1
ATOM 568 O O . VAL A 1 76 ? 7.022 11.341 -5.117 1.00 87.81 76 VAL A O 1
ATOM 571 N N . ARG A 1 77 ? 7.400 13.342 -6.080 1.00 92.38 77 ARG A N 1
ATOM 572 C CA . ARG A 1 77 ? 6.317 13.247 -7.051 1.00 92.38 77 ARG A CA 1
ATOM 573 C C . ARG A 1 77 ? 6.841 12.698 -8.375 1.00 92.38 77 ARG A C 1
ATOM 575 O O . ARG A 1 77 ? 7.735 13.287 -8.977 1.00 92.38 77 ARG A O 1
ATOM 582 N N . ILE A 1 78 ? 6.257 11.598 -8.842 1.00 90.88 78 ILE A N 1
ATOM 583 C CA . ILE A 1 78 ? 6.620 10.938 -10.098 1.00 90.88 78 ILE A CA 1
ATOM 584 C C . ILE A 1 78 ? 5.538 11.221 -11.139 1.00 90.88 78 ILE A C 1
ATOM 586 O O . ILE A 1 78 ? 4.396 10.777 -11.013 1.00 90.88 78 ILE A O 1
ATOM 590 N N . ASN A 1 79 ? 5.891 11.984 -12.168 1.00 92.62 79 ASN A N 1
ATOM 591 C CA . ASN A 1 79 ? 5.017 12.301 -13.291 1.00 92.62 79 ASN A CA 1
ATOM 592 C C . ASN A 1 79 ? 5.136 11.271 -14.432 1.00 92.62 79 ASN A C 1
ATOM 594 O O . ASN A 1 79 ? 6.038 10.430 -14.460 1.00 92.62 79 ASN A O 1
ATOM 598 N N . ARG A 1 80 ? 4.230 11.366 -15.411 1.00 94.50 80 ARG A N 1
ATOM 599 C CA . ARG A 1 80 ? 4.186 10.498 -16.596 1.00 94.50 80 ARG A CA 1
ATOM 600 C C . ARG A 1 80 ? 5.513 10.372 -17.344 1.00 94.50 80 ARG A C 1
ATOM 602 O O . ARG A 1 80 ? 5.885 9.270 -17.749 1.00 94.50 80 ARG A O 1
ATOM 609 N N . ASP A 1 81 ? 6.225 11.476 -17.549 1.00 90.94 81 ASP A N 1
ATOM 610 C CA . ASP A 1 81 ? 7.483 11.464 -18.303 1.00 90.94 81 ASP A CA 1
ATOM 611 C C . ASP A 1 81 ? 8.570 10.694 -17.544 1.00 90.94 81 ASP A C 1
ATOM 613 O O . ASP A 1 81 ? 9.329 9.928 -18.143 1.00 90.94 81 ASP A O 1
ATOM 617 N N . GLN A 1 82 ? 8.624 10.846 -16.217 1.00 89.75 82 GLN A N 1
ATOM 618 C CA . GLN A 1 82 ? 9.525 10.083 -15.351 1.00 89.75 82 GLN A CA 1
ATOM 619 C C . GLN A 1 82 ? 9.202 8.589 -15.391 1.00 89.75 82 GLN A C 1
ATOM 621 O O . GLN A 1 82 ? 10.109 7.786 -15.611 1.00 89.75 82 GLN A O 1
ATOM 626 N N . TRP A 1 83 ? 7.927 8.214 -15.267 1.00 94.06 83 TRP A N 1
ATOM 627 C CA . TRP A 1 83 ? 7.486 6.822 -15.403 1.00 94.06 83 TRP A CA 1
ATOM 628 C C . TRP A 1 83 ? 7.844 6.221 -16.762 1.00 94.06 83 TRP A C 1
ATOM 630 O O . TRP A 1 83 ? 8.381 5.116 -16.830 1.00 94.06 83 TRP A O 1
ATOM 640 N N . THR A 1 84 ? 7.633 6.979 -17.840 1.00 92.12 84 THR A N 1
ATOM 641 C CA . THR A 1 84 ? 7.974 6.559 -19.206 1.00 92.12 84 THR A CA 1
ATOM 642 C C . THR A 1 84 ? 9.468 6.272 -19.344 1.00 92.12 84 THR A C 1
ATOM 644 O O . THR A 1 84 ? 9.854 5.279 -19.958 1.00 92.12 84 THR A O 1
ATOM 647 N N . ARG A 1 85 ? 10.329 7.108 -18.749 1.00 88.06 85 ARG A N 1
ATOM 648 C CA . ARG A 1 85 ? 11.784 6.886 -18.745 1.00 88.06 85 ARG A CA 1
ATOM 649 C C . ARG A 1 85 ? 12.180 5.690 -17.884 1.00 88.06 85 ARG A C 1
ATOM 651 O O . ARG A 1 85 ? 13.019 4.905 -18.311 1.00 88.06 85 ARG A O 1
ATOM 658 N N . LEU A 1 86 ? 11.573 5.527 -16.708 1.00 89.38 86 LEU A N 1
ATOM 659 C CA . LEU A 1 86 ? 11.815 4.373 -15.838 1.00 89.38 86 LEU A CA 1
ATOM 660 C C . LEU A 1 86 ? 11.456 3.056 -16.540 1.00 89.38 86 LEU A C 1
ATOM 662 O O . LEU A 1 86 ? 12.219 2.100 -16.442 1.00 89.38 86 LEU A O 1
ATOM 666 N N . ALA A 1 87 ? 10.361 3.018 -17.306 1.00 93.12 87 ALA A N 1
ATOM 667 C CA . ALA A 1 87 ? 9.933 1.827 -18.046 1.00 93.12 87 ALA A CA 1
ATOM 668 C C . ALA A 1 87 ? 10.921 1.392 -19.146 1.00 93.12 87 ALA A C 1
ATOM 670 O O . ALA A 1 87 ? 10.911 0.240 -19.575 1.00 93.12 87 ALA A O 1
ATOM 671 N N . GLN A 1 88 ? 11.791 2.297 -19.612 1.00 90.00 88 GLN A N 1
ATOM 672 C CA . GLN A 1 88 ? 12.831 1.979 -20.598 1.00 90.00 88 GLN A CA 1
ATOM 673 C C . GLN A 1 88 ? 14.054 1.289 -19.975 1.00 90.00 88 GLN A C 1
ATOM 675 O O . GLN A 1 88 ? 14.907 0.777 -20.704 1.00 90.00 88 GLN A O 1
ATOM 680 N N . LEU A 1 89 ? 14.166 1.282 -18.645 1.00 86.31 89 LEU A N 1
ATOM 681 C CA . LEU A 1 89 ? 15.273 0.664 -17.923 1.00 86.31 89 LEU A CA 1
ATOM 682 C C . LEU A 1 89 ? 14.997 -0.832 -17.671 1.00 86.31 89 LEU A C 1
ATOM 684 O O . LEU A 1 89 ? 13.854 -1.259 -17.528 1.00 86.31 89 LEU A O 1
ATOM 688 N N . ASP A 1 90 ? 16.053 -1.648 -17.563 1.00 89.06 90 ASP A N 1
ATOM 689 C CA . ASP A 1 90 ? 15.965 -3.074 -17.181 1.00 89.06 90 ASP A CA 1
ATOM 690 C C . ASP A 1 90 ? 15.758 -3.242 -15.658 1.00 89.06 90 ASP A C 1
ATOM 692 O O . ASP A 1 90 ? 16.532 -3.905 -14.959 1.00 89.06 90 ASP A O 1
ATOM 696 N N . ILE A 1 91 ? 14.727 -2.582 -15.119 1.00 90.62 91 ILE A N 1
ATOM 697 C CA . ILE A 1 91 ? 14.390 -2.632 -13.695 1.00 90.62 91 ILE A CA 1
ATOM 698 C C . ILE A 1 91 ? 13.737 -3.978 -13.393 1.00 90.62 91 ILE A C 1
ATOM 700 O O . ILE A 1 91 ? 12.774 -4.395 -14.033 1.00 90.62 91 ILE A O 1
ATOM 704 N N . ARG A 1 92 ? 14.244 -4.647 -12.361 1.00 94.31 92 ARG A N 1
ATOM 705 C CA . ARG A 1 92 ? 13.674 -5.873 -11.797 1.00 94.31 92 ARG A CA 1
ATOM 706 C C . ARG A 1 92 ? 12.908 -5.611 -10.513 1.00 94.31 92 ARG A C 1
ATOM 708 O O . ARG A 1 92 ? 11.948 -6.327 -10.236 1.00 94.31 92 ARG A O 1
ATOM 715 N N . ARG A 1 93 ? 13.332 -4.626 -9.722 1.00 94.94 93 ARG A N 1
ATOM 716 C CA . ARG A 1 93 ? 12.686 -4.251 -8.463 1.00 94.94 93 ARG A CA 1
ATOM 717 C C . ARG A 1 93 ? 12.545 -2.744 -8.384 1.00 94.94 93 ARG A C 1
ATOM 719 O O . ARG A 1 93 ? 13.533 -2.025 -8.514 1.00 94.94 93 ARG A O 1
ATOM 726 N N . PHE A 1 94 ? 11.324 -2.293 -8.152 1.00 95.25 94 PHE A N 1
ATOM 727 C CA . PHE A 1 94 ? 11.016 -0.892 -7.934 1.00 95.25 94 PHE A CA 1
ATOM 728 C C . PHE A 1 94 ? 10.453 -0.712 -6.528 1.00 95.25 94 PHE A C 1
ATOM 730 O O . PHE A 1 94 ? 9.536 -1.429 -6.128 1.00 95.25 94 PHE A O 1
ATOM 737 N N . ARG A 1 95 ? 10.999 0.242 -5.779 1.00 95.44 95 ARG A N 1
ATOM 738 C CA . ARG A 1 95 ? 10.491 0.611 -4.464 1.00 95.44 95 ARG A CA 1
ATOM 739 C C . ARG A 1 95 ? 10.238 2.110 -4.407 1.00 95.44 95 ARG A C 1
ATOM 741 O O . ARG A 1 95 ? 11.119 2.892 -4.746 1.00 95.44 95 ARG A O 1
ATOM 748 N N . ALA A 1 96 ? 9.070 2.500 -3.930 1.00 95.06 96 ALA A N 1
ATOM 749 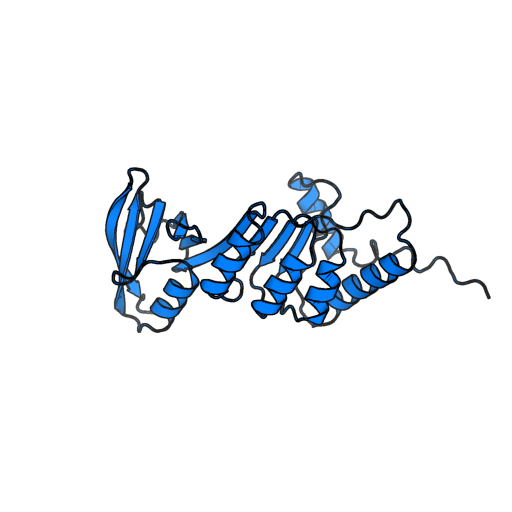C CA . ALA A 1 96 ? 8.752 3.885 -3.635 1.00 95.06 96 ALA A CA 1
ATOM 750 C C . ALA A 1 96 ? 8.354 4.023 -2.169 1.00 95.06 96 ALA A C 1
ATOM 752 O O . ALA A 1 96 ? 7.679 3.151 -1.626 1.00 95.06 96 ALA A O 1
ATOM 753 N N . ASP A 1 97 ? 8.789 5.104 -1.539 1.00 94.88 97 ASP A N 1
ATOM 754 C CA . ASP A 1 97 ? 8.461 5.437 -0.157 1.00 94.88 97 ASP A CA 1
ATOM 755 C C . ASP A 1 97 ? 7.979 6.888 -0.084 1.00 94.88 97 ASP A C 1
ATOM 757 O O . ASP A 1 97 ? 8.644 7.779 -0.616 1.00 94.88 97 ASP A O 1
ATOM 761 N N . ALA A 1 98 ? 6.813 7.125 0.514 1.00 94.31 98 ALA A N 1
ATOM 762 C CA . ALA A 1 98 ? 6.162 8.433 0.574 1.00 94.31 98 ALA A CA 1
ATOM 763 C C . ALA A 1 98 ? 6.049 9.137 -0.797 1.00 94.31 98 ALA A C 1
ATOM 765 O O . ALA A 1 98 ? 6.161 10.356 -0.892 1.00 94.31 98 ALA A O 1
ATOM 766 N N . ALA A 1 99 ? 5.878 8.375 -1.883 1.00 93.50 99 ALA A N 1
ATOM 767 C CA . ALA A 1 99 ? 5.834 8.934 -3.230 1.00 93.50 99 ALA A CA 1
ATOM 768 C C . ALA A 1 99 ? 4.412 9.322 -3.661 1.00 93.50 99 ALA A C 1
ATOM 770 O O . ALA A 1 99 ? 3.434 8.608 -3.406 1.00 93.50 99 ALA A O 1
ATOM 771 N N . GLU A 1 100 ? 4.321 10.425 -4.400 1.00 95.25 100 GLU A N 1
ATOM 772 C CA . GLU A 1 100 ? 3.097 10.872 -5.061 1.00 95.25 100 GLU A CA 1
ATOM 773 C C . GLU A 1 100 ? 3.126 10.523 -6.548 1.00 95.25 100 GLU A C 1
ATOM 775 O O . GLU A 1 100 ? 4.090 10.833 -7.246 1.00 95.25 100 GLU A O 1
ATOM 780 N N . PHE A 1 101 ? 2.071 9.902 -7.069 1.00 96.19 101 PHE A N 1
ATOM 781 C CA . PHE A 1 101 ? 1.963 9.588 -8.495 1.00 96.19 101 PHE A CA 1
ATOM 782 C C . PHE A 1 101 ? 0.505 9.404 -8.913 1.00 96.19 101 PHE A C 1
ATOM 784 O O . PHE A 1 101 ? -0.366 9.137 -8.085 1.00 96.19 101 PHE A O 1
ATOM 791 N N . ASP A 1 102 ? 0.250 9.523 -10.215 1.00 97.00 102 ASP A N 1
ATOM 792 C CA . ASP A 1 102 ? -1.010 9.082 -10.806 1.00 97.00 102 ASP A CA 1
ATOM 793 C C . ASP A 1 102 ? -1.013 7.553 -10.942 1.00 97.00 102 ASP A C 1
ATOM 795 O O . ASP A 1 102 ? -0.028 6.947 -11.377 1.00 97.00 102 ASP A O 1
ATOM 799 N N . ALA A 1 103 ? -2.115 6.920 -10.546 1.00 96.69 103 ALA A N 1
ATOM 800 C CA . ALA A 1 103 ? -2.222 5.469 -10.540 1.00 96.69 103 ALA A CA 1
ATOM 801 C C . ALA A 1 103 ? -2.142 4.877 -11.965 1.00 96.69 103 ALA A C 1
ATOM 803 O O . ALA A 1 103 ? -1.502 3.843 -12.159 1.00 96.69 103 ALA A O 1
ATOM 804 N N . GLU A 1 104 ? -2.715 5.542 -12.977 1.00 97.06 104 GLU A N 1
ATOM 805 C CA . GLU A 1 104 ? -2.647 5.068 -14.366 1.00 97.06 104 GLU A CA 1
ATOM 806 C C . GLU A 1 104 ? -1.221 5.157 -14.916 1.00 97.06 104 GLU A C 1
ATOM 808 O O . GLU A 1 104 ? -0.802 4.281 -15.673 1.00 97.06 104 GLU A O 1
ATOM 813 N N . ASP A 1 105 ? -0.446 6.164 -14.504 1.00 97.31 105 ASP A N 1
ATOM 814 C CA . ASP A 1 105 ? 0.959 6.268 -14.903 1.00 97.31 105 ASP A CA 1
ATOM 815 C C . ASP A 1 105 ? 1.809 5.144 -14.278 1.00 97.31 105 ASP A C 1
ATOM 817 O O . ASP A 1 105 ? 2.656 4.562 -14.962 1.00 97.31 105 ASP A O 1
ATOM 821 N N . LEU A 1 106 ? 1.550 4.774 -13.015 1.00 97.19 106 LEU A N 1
ATOM 822 C CA . LEU A 1 106 ? 2.171 3.597 -12.394 1.00 97.19 106 LEU A CA 1
ATOM 823 C C . LEU A 1 106 ? 1.793 2.309 -13.139 1.00 97.19 106 LEU A C 1
ATOM 825 O O . LEU A 1 106 ? 2.654 1.458 -13.369 1.00 97.19 106 LEU A O 1
ATOM 829 N N . ALA A 1 107 ? 0.524 2.151 -13.524 1.00 97.12 107 ALA A N 1
ATOM 830 C CA . ALA A 1 107 ? 0.093 0.976 -14.273 1.00 97.12 107 ALA A CA 1
ATOM 831 C C . ALA A 1 107 ? 0.788 0.891 -15.640 1.00 97.12 107 ALA A C 1
ATOM 833 O O . ALA A 1 107 ? 1.334 -0.155 -15.984 1.00 97.12 107 ALA A O 1
ATOM 834 N N . ALA A 1 108 ? 0.869 2.009 -16.367 1.00 96.75 108 ALA A N 1
ATOM 835 C CA . ALA A 1 108 ? 1.597 2.084 -17.630 1.00 96.75 108 ALA A CA 1
ATOM 836 C C . ALA A 1 108 ? 3.096 1.771 -17.464 1.00 96.75 108 ALA A C 1
ATOM 838 O O . ALA A 1 108 ? 3.691 1.114 -18.321 1.00 96.75 108 ALA A O 1
ATOM 839 N N . PHE A 1 109 ? 3.713 2.202 -16.358 1.00 96.69 109 PHE A N 1
ATOM 840 C CA . PHE A 1 109 ? 5.085 1.824 -16.019 1.00 96.69 109 PHE A CA 1
ATOM 841 C C . PHE A 1 109 ? 5.232 0.311 -15.836 1.00 96.69 109 PHE A C 1
ATOM 843 O O . PHE A 1 109 ? 6.155 -0.276 -16.404 1.00 96.69 109 PHE A O 1
ATOM 850 N N . VAL A 1 110 ? 4.337 -0.325 -15.076 1.00 97.56 110 VAL A N 1
ATOM 851 C CA . VAL A 1 110 ? 4.360 -1.780 -14.864 1.00 97.56 110 VAL A CA 1
ATOM 852 C C . VAL A 1 110 ? 4.214 -2.523 -16.193 1.00 97.56 110 VAL A C 1
ATOM 854 O O . VAL A 1 110 ? 5.037 -3.392 -16.485 1.00 97.56 110 VAL A O 1
ATOM 857 N N . ASP A 1 111 ? 3.253 -2.125 -17.028 1.00 96.00 111 ASP A N 1
ATOM 858 C CA . ASP A 1 111 ? 2.998 -2.742 -18.336 1.00 96.00 111 ASP A CA 1
ATOM 859 C C . ASP A 1 111 ? 4.188 -2.584 -19.299 1.00 96.00 111 ASP A C 1
ATOM 861 O O . ASP A 1 111 ? 4.532 -3.503 -20.046 1.00 96.00 111 ASP A O 1
ATOM 865 N N . GLY A 1 112 ? 4.855 -1.425 -19.272 1.00 95.75 112 GLY A N 1
ATOM 866 C CA . GLY A 1 112 ? 6.049 -1.162 -20.078 1.00 95.75 112 GLY A CA 1
ATOM 867 C C . GLY A 1 112 ? 7.309 -1.889 -19.588 1.00 95.75 112 GLY A C 1
ATOM 868 O O . GLY A 1 112 ? 8.240 -2.114 -20.366 1.00 95.75 112 GLY A O 1
ATOM 869 N N . SER A 1 113 ? 7.349 -2.299 -18.318 1.00 95.62 113 SER A N 1
ATOM 870 C CA . SER A 1 113 ? 8.550 -2.831 -17.666 1.00 95.62 113 SER A CA 1
ATOM 871 C C . SER A 1 113 ? 8.636 -4.357 -17.746 1.00 95.62 113 SER A C 1
ATOM 873 O O . SER A 1 113 ? 8.458 -5.076 -16.764 1.00 95.62 113 SER A O 1
ATOM 875 N N . ARG A 1 114 ? 9.008 -4.880 -18.920 1.00 93.56 114 ARG A N 1
ATOM 876 C CA . ARG A 1 114 ? 9.053 -6.331 -19.235 1.00 93.56 114 ARG A CA 1
ATOM 877 C C . ARG A 1 114 ? 9.864 -7.229 -18.280 1.00 93.56 114 ARG A C 1
ATOM 879 O O . ARG A 1 114 ? 9.716 -8.452 -18.308 1.00 93.56 114 ARG A O 1
ATOM 886 N N . HIS A 1 115 ? 10.784 -6.659 -17.503 1.00 94.31 115 HIS A N 1
ATOM 887 C CA . HIS A 1 115 ? 11.654 -7.393 -16.577 1.00 94.31 115 HIS A CA 1
ATOM 888 C C . HIS A 1 115 ? 11.320 -7.150 -15.103 1.00 94.31 115 HIS A C 1
ATOM 890 O O . HIS A 1 115 ? 11.957 -7.761 -14.239 1.00 94.31 115 HIS A O 1
ATOM 896 N N . LEU A 1 116 ? 10.310 -6.326 -14.821 1.00 96.75 116 LEU A N 1
ATOM 897 C CA . LEU A 1 116 ? 9.887 -5.994 -13.472 1.00 96.75 116 LEU A CA 1
ATOM 898 C C . LEU A 1 116 ? 9.304 -7.232 -12.786 1.00 96.75 116 LEU A C 1
ATOM 900 O O . LEU A 1 116 ? 8.454 -7.938 -13.325 1.00 96.75 116 LEU A O 1
ATOM 904 N N . ARG A 1 117 ? 9.825 -7.532 -11.597 1.00 97.31 117 ARG A N 1
ATOM 905 C CA . ARG A 1 117 ? 9.449 -8.696 -10.782 1.00 97.31 117 ARG A CA 1
ATOM 906 C C . ARG A 1 117 ? 8.872 -8.312 -9.434 1.00 97.31 117 ARG A C 1
ATOM 908 O O . ARG A 1 117 ? 8.138 -9.109 -8.864 1.00 97.31 117 ARG A O 1
ATOM 915 N N . SER A 1 118 ? 9.194 -7.125 -8.932 1.00 97.25 118 SER A N 1
ATOM 916 C CA . SER A 1 118 ? 8.683 -6.651 -7.652 1.00 97.25 118 SER A CA 1
ATOM 917 C C . SER A 1 118 ? 8.439 -5.148 -7.682 1.00 97.25 118 SER A C 1
ATOM 919 O O . SER A 1 118 ? 9.269 -4.393 -8.199 1.00 97.25 118 SER A O 1
ATOM 921 N N . VAL A 1 119 ? 7.307 -4.746 -7.113 1.00 97.44 119 VAL A N 1
ATOM 922 C CA . VAL A 1 119 ? 6.934 -3.361 -6.838 1.00 97.44 119 VAL A CA 1
ATOM 923 C C . VAL A 1 119 ? 6.550 -3.270 -5.370 1.00 97.44 119 VAL A C 1
ATOM 925 O O . VAL A 1 119 ? 5.647 -3.969 -4.917 1.00 97.44 119 VAL A O 1
ATOM 928 N N . GLU A 1 120 ? 7.225 -2.400 -4.631 1.00 97.12 120 GLU A N 1
ATOM 929 C CA . GLU A 1 120 ? 6.933 -2.134 -3.226 1.00 97.12 120 GLU A CA 1
ATOM 930 C C . GLU A 1 120 ? 6.649 -0.647 -3.031 1.00 97.12 120 GLU A C 1
ATOM 932 O O . GLU A 1 120 ? 7.483 0.200 -3.342 1.00 97.12 120 GLU A O 1
ATOM 937 N N . LEU A 1 121 ? 5.464 -0.334 -2.524 1.00 97.38 121 LEU A N 1
ATOM 938 C CA . LEU A 1 121 ? 4.996 1.030 -2.319 1.00 97.38 121 LEU A CA 1
ATOM 939 C C . LEU A 1 121 ? 4.732 1.230 -0.835 1.00 97.38 121 LEU A C 1
ATOM 941 O O . LEU A 1 121 ? 3.787 0.657 -0.303 1.00 97.38 121 LEU A O 1
ATOM 945 N N . THR A 1 122 ? 5.552 2.029 -0.173 1.00 97.00 122 THR A N 1
ATOM 946 C CA . THR A 1 122 ? 5.421 2.355 1.247 1.00 97.00 122 THR A CA 1
ATOM 947 C C . THR A 1 122 ? 4.916 3.781 1.377 1.00 97.00 122 THR A C 1
ATOM 949 O O . THR A 1 122 ? 5.453 4.673 0.735 1.00 97.00 122 THR A O 1
ATOM 952 N N . GLU A 1 123 ? 3.857 4.018 2.148 1.00 96.62 123 GLU A N 1
ATOM 953 C CA . GLU A 1 123 ? 3.338 5.374 2.408 1.00 96.62 123 GLU A CA 1
ATOM 954 C C . GLU A 1 123 ? 3.019 6.209 1.147 1.00 96.62 123 GLU A C 1
ATOM 956 O O . GLU A 1 123 ? 2.988 7.434 1.187 1.00 96.62 123 GLU A O 1
ATOM 961 N N . CYS A 1 124 ? 2.765 5.558 0.011 1.00 97.12 124 CYS A N 1
ATOM 962 C CA . CYS A 1 124 ? 2.554 6.215 -1.279 1.00 97.12 124 CYS A CA 1
ATOM 963 C C . CYS A 1 124 ? 1.104 6.687 -1.487 1.00 97.12 124 CYS A C 1
ATOM 965 O O . CYS A 1 124 ? 0.219 6.440 -0.664 1.00 97.12 124 CYS A O 1
ATOM 967 N N . SER A 1 125 ? 0.846 7.335 -2.627 1.00 95.69 125 SER A N 1
ATOM 968 C CA . SER A 1 125 ? -0.515 7.626 -3.106 1.00 95.69 125 SER A CA 1
ATOM 969 C C . SER A 1 125 ? -1.394 6.372 -3.187 1.00 95.69 125 SER A C 1
ATOM 971 O O . SER A 1 125 ? -0.917 5.268 -3.456 1.00 95.69 125 SER A O 1
ATOM 973 N N . GLU A 1 126 ? -2.692 6.546 -2.933 1.00 95.69 126 GLU A N 1
ATOM 974 C CA . GLU A 1 126 ? -3.666 5.455 -3.009 1.00 95.69 126 GLU A CA 1
ATOM 975 C C . GLU A 1 126 ? -3.841 4.972 -4.450 1.00 95.69 126 GLU A C 1
ATOM 977 O O . GLU A 1 126 ? -3.972 5.771 -5.378 1.00 95.69 126 GLU A O 1
ATOM 982 N N . ILE A 1 127 ? -3.904 3.652 -4.618 1.00 95.50 127 ILE A N 1
ATOM 983 C CA . ILE A 1 127 ? -4.222 3.016 -5.894 1.00 95.50 127 ILE A CA 1
ATOM 984 C C . ILE A 1 127 ? -5.658 2.491 -5.813 1.00 95.50 127 ILE A C 1
ATOM 986 O O . ILE A 1 127 ? -5.962 1.758 -4.870 1.00 95.50 127 ILE A O 1
ATOM 990 N N . PRO A 1 128 ? -6.537 2.818 -6.778 1.00 94.81 128 PRO A N 1
ATOM 991 C CA . PRO A 1 128 ? -7.894 2.284 -6.805 1.00 94.81 128 PRO A CA 1
ATOM 992 C C . PRO A 1 128 ? -7.919 0.751 -6.858 1.00 94.81 128 PRO A C 1
ATOM 994 O O . PRO A 1 128 ? -7.175 0.144 -7.630 1.00 94.81 128 PRO A O 1
ATOM 997 N N . ASP A 1 129 ? -8.842 0.128 -6.121 1.00 90.50 129 ASP A N 1
ATOM 998 C CA . ASP A 1 129 ? -8.972 -1.337 -6.036 1.00 90.50 129 ASP A CA 1
ATOM 999 C C . ASP A 1 129 ? -9.095 -1.997 -7.421 1.00 90.50 129 ASP A C 1
ATOM 1001 O O . ASP A 1 129 ? -8.392 -2.959 -7.727 1.00 90.50 129 ASP A O 1
ATOM 1005 N N . VAL A 1 130 ? -9.897 -1.404 -8.315 1.00 92.19 130 VAL A N 1
ATOM 1006 C CA . VAL A 1 130 ? -10.064 -1.861 -9.709 1.00 92.19 130 VAL A CA 1
ATOM 1007 C C . VAL A 1 130 ? -8.739 -1.948 -10.472 1.00 92.19 130 VAL A C 1
ATOM 1009 O O . VAL A 1 130 ? -8.552 -2.829 -11.311 1.00 92.19 130 VAL A O 1
ATOM 1012 N N . MET A 1 131 ? -7.799 -1.051 -10.178 1.00 94.50 131 MET A N 1
ATOM 1013 C CA . MET A 1 131 ? -6.490 -1.039 -10.812 1.00 94.50 131 MET A CA 1
ATOM 1014 C C . MET A 1 131 ? -5.553 -2.070 -10.191 1.00 94.50 131 MET A C 1
ATOM 1016 O O . MET A 1 131 ? -4.808 -2.718 -10.920 1.00 94.50 131 MET A O 1
ATOM 1020 N N . LEU A 1 132 ? -5.611 -2.273 -8.873 1.00 91.69 132 LEU A N 1
ATOM 1021 C CA . LEU A 1 132 ? -4.860 -3.348 -8.221 1.00 91.69 132 LEU A CA 1
ATOM 1022 C C . LEU A 1 132 ? -5.297 -4.720 -8.723 1.00 91.69 132 LEU A C 1
ATOM 1024 O O . LEU A 1 132 ? -4.451 -5.573 -8.991 1.00 91.69 132 LEU A O 1
ATOM 1028 N N . ASP A 1 133 ? -6.599 -4.920 -8.903 1.00 91.56 133 ASP A N 1
ATOM 1029 C CA . ASP A 1 133 ? -7.140 -6.151 -9.469 1.00 91.56 133 ASP A CA 1
ATOM 1030 C C . ASP A 1 133 ? -6.693 -6.345 -10.921 1.00 91.56 133 ASP A C 1
ATOM 1032 O O . ASP A 1 133 ? -6.276 -7.448 -11.287 1.00 91.56 133 ASP A O 1
ATOM 1036 N N . ARG A 1 134 ? -6.692 -5.273 -11.728 1.00 94.38 134 ARG A N 1
ATOM 1037 C CA . ARG A 1 134 ? -6.132 -5.285 -13.089 1.00 94.38 134 ARG A CA 1
ATOM 1038 C C . ARG A 1 134 ? -4.655 -5.688 -13.080 1.00 94.38 134 ARG A C 1
ATOM 1040 O O . ARG A 1 134 ? -4.297 -6.654 -13.743 1.00 94.38 134 ARG A O 1
ATOM 1047 N N . LEU A 1 135 ? -3.818 -5.027 -12.279 1.00 93.75 135 LEU A N 1
ATOM 1048 C CA . LEU A 1 135 ? -2.379 -5.307 -12.197 1.00 93.75 135 LEU A CA 1
ATOM 1049 C C . LEU A 1 135 ? -2.090 -6.747 -11.758 1.00 93.75 135 LEU A C 1
ATOM 1051 O O . LEU A 1 135 ? -1.251 -7.419 -12.352 1.00 93.75 135 LEU A O 1
ATOM 1055 N N . ARG A 1 136 ? -2.811 -7.260 -10.756 1.00 92.25 136 ARG A N 1
ATOM 1056 C CA . ARG A 1 136 ? -2.664 -8.653 -10.296 1.00 92.25 136 ARG A CA 1
ATOM 1057 C C . ARG A 1 136 ? -3.075 -9.663 -11.362 1.00 92.25 136 ARG A C 1
ATOM 1059 O O . ARG A 1 136 ? -2.464 -10.724 -11.466 1.00 92.25 136 ARG A O 1
ATOM 1066 N N . LYS A 1 137 ? -4.119 -9.349 -12.131 1.00 94.50 137 LYS A N 1
ATOM 1067 C CA . LYS A 1 137 ? -4.623 -10.205 -13.205 1.00 94.50 137 LYS A CA 1
ATOM 1068 C C . LYS A 1 137 ? -3.682 -10.223 -14.408 1.00 94.50 137 LYS A C 1
ATOM 1070 O O . LYS A 1 137 ? -3.392 -11.300 -14.924 1.00 94.50 137 LYS A O 1
ATOM 1075 N N . ASP A 1 138 ? -3.227 -9.053 -14.843 1.00 95.81 138 ASP A N 1
ATOM 1076 C CA . ASP A 1 138 ? -2.449 -8.895 -16.073 1.00 95.81 138 ASP A CA 1
ATOM 1077 C C . ASP A 1 138 ? -0.962 -9.224 -15.845 1.00 95.81 138 ASP A C 1
ATOM 1079 O O . ASP A 1 138 ? -0.277 -9.697 -16.752 1.00 95.81 138 ASP A O 1
ATOM 1083 N N . CYS A 1 139 ? -0.475 -9.076 -14.607 1.00 96.06 139 CYS A N 1
ATOM 1084 C CA . CYS A 1 139 ? 0.896 -9.376 -14.196 1.00 96.06 139 CYS A CA 1
ATOM 1085 C C . CYS A 1 139 ? 0.950 -10.361 -13.004 1.00 96.06 139 CYS A C 1
ATOM 1087 O O . CYS A 1 139 ? 1.475 -10.023 -11.943 1.00 96.06 139 CYS A O 1
ATOM 1089 N N . PRO A 1 140 ? 0.495 -11.622 -13.151 1.00 95.12 140 PRO A N 1
ATOM 1090 C CA . PRO A 1 140 ? 0.372 -12.570 -12.032 1.00 95.12 140 PRO A CA 1
ATOM 1091 C C . PRO A 1 140 ? 1.712 -13.006 -11.416 1.00 95.12 140 PRO A C 1
ATOM 1093 O O . PRO A 1 140 ? 1.741 -13.555 -10.318 1.00 95.12 140 PRO A O 1
ATOM 1096 N N . ALA A 1 141 ? 2.826 -12.796 -12.124 1.00 95.00 141 ALA A N 1
ATOM 1097 C CA . ALA A 1 141 ? 4.175 -13.088 -11.635 1.00 95.00 141 ALA A CA 1
ATOM 1098 C C . ALA A 1 141 ? 4.839 -11.894 -10.921 1.00 95.00 141 ALA A C 1
ATOM 1100 O O . ALA A 1 141 ? 5.979 -12.022 -10.470 1.00 95.00 141 ALA A O 1
ATOM 1101 N N . LEU A 1 142 ? 4.175 -10.735 -10.877 1.00 96.38 142 LEU A N 1
ATOM 1102 C CA . LEU A 1 142 ? 4.679 -9.533 -10.224 1.00 96.38 142 LEU A CA 1
ATOM 1103 C C . LEU A 1 142 ? 4.365 -9.584 -8.725 1.00 96.38 142 LEU A C 1
ATOM 1105 O O . LEU A 1 142 ? 3.205 -9.659 -8.326 1.00 96.38 142 LEU A O 1
ATOM 1109 N N . ASP A 1 143 ? 5.397 -9.499 -7.889 1.00 96.06 143 ASP A N 1
ATOM 1110 C CA . ASP A 1 143 ? 5.232 -9.316 -6.446 1.00 96.06 143 ASP A CA 1
ATOM 1111 C C . ASP A 1 143 ? 4.916 -7.845 -6.154 1.00 96.06 143 ASP A C 1
ATOM 1113 O O . ASP A 1 143 ? 5.813 -7.000 -6.126 1.00 96.06 143 ASP A O 1
ATOM 1117 N N . PHE A 1 144 ? 3.629 -7.536 -6.001 1.00 95.94 144 PHE A N 1
ATOM 1118 C CA . PHE A 1 144 ? 3.133 -6.180 -5.786 1.00 95.94 144 PHE A CA 1
ATOM 1119 C C . PHE A 1 144 ? 2.705 -5.984 -4.329 1.00 95.94 144 PHE A C 1
ATOM 1121 O O . PHE A 1 144 ? 1.729 -6.583 -3.868 1.00 95.94 144 PHE A O 1
ATOM 1128 N N . GLN A 1 145 ? 3.414 -5.119 -3.607 1.00 96.12 145 GLN A N 1
ATOM 1129 C CA . GLN A 1 145 ? 3.209 -4.875 -2.182 1.00 96.12 145 GLN A CA 1
ATOM 1130 C C . GLN A 1 145 ? 2.911 -3.404 -1.916 1.00 96.12 145 GLN A C 1
ATOM 1132 O O . GLN A 1 145 ? 3.631 -2.520 -2.370 1.00 96.12 145 GLN A O 1
ATOM 1137 N N . ILE A 1 146 ? 1.873 -3.155 -1.120 1.00 97.06 146 ILE A N 1
ATOM 1138 C CA . ILE A 1 146 ? 1.518 -1.818 -0.638 1.00 97.06 146 ILE A CA 1
ATOM 1139 C C . ILE A 1 146 ? 1.604 -1.839 0.877 1.00 97.06 146 ILE A C 1
ATOM 1141 O O . ILE A 1 146 ? 0.886 -2.608 1.521 1.00 97.06 146 ILE A O 1
ATOM 1145 N N . ARG A 1 147 ? 2.470 -1.005 1.434 1.00 97.12 147 ARG A N 1
ATOM 1146 C CA . ARG A 1 147 ? 2.774 -0.905 2.854 1.00 97.12 147 ARG A CA 1
ATOM 1147 C C . ARG A 1 147 ? 2.418 0.479 3.373 1.00 97.12 147 ARG A C 1
ATOM 1149 O O . ARG A 1 147 ? 2.548 1.473 2.664 1.00 97.12 147 ARG A O 1
ATOM 1156 N N . GLY A 1 148 ? 2.012 0.542 4.628 1.00 96.94 148 GLY A N 1
ATOM 1157 C CA . GLY A 1 148 ? 1.792 1.808 5.308 1.00 96.94 148 GLY A CA 1
ATOM 1158 C C . GLY A 1 148 ? 1.191 1.632 6.689 1.00 96.94 148 GLY A C 1
ATOM 1159 O O . GLY A 1 148 ? 0.733 0.551 7.074 1.00 96.94 148 GLY A O 1
ATOM 1160 N N . GLU A 1 149 ? 1.202 2.715 7.443 1.00 96.19 149 GLU A N 1
ATOM 1161 C CA . GLU A 1 149 ? 0.598 2.834 8.752 1.00 96.19 149 GLU A CA 1
ATOM 1162 C C . GLU A 1 149 ? -0.913 3.015 8.605 1.00 96.19 149 GLU A C 1
ATOM 1164 O O . GLU A 1 149 ? -1.400 4.039 8.121 1.00 96.19 149 GLU A O 1
ATOM 1169 N N . ALA A 1 150 ? -1.676 2.007 9.025 1.00 95.81 150 ALA A N 1
ATOM 1170 C CA . ALA A 1 150 ? -3.136 2.099 9.060 1.00 95.81 150 ALA A CA 1
ATOM 1171 C C . ALA A 1 150 ? -3.605 2.970 10.239 1.00 95.81 150 ALA A C 1
ATOM 1173 O O . ALA A 1 150 ? -4.563 3.731 10.122 1.00 95.81 150 ALA A O 1
ATOM 1174 N N . LEU A 1 151 ? -2.896 2.867 11.364 1.00 94.75 151 LEU A N 1
ATOM 1175 C CA . LEU A 1 151 ? -3.036 3.671 12.577 1.00 94.75 151 LEU A CA 1
ATOM 1176 C C . LEU A 1 151 ? -1.636 4.123 13.016 1.00 94.75 151 LEU A C 1
ATOM 1178 O O . LEU A 1 151 ? -0.663 3.483 12.609 1.00 94.75 151 LEU A O 1
ATOM 1182 N N . PRO A 1 152 ? -1.509 5.160 13.868 1.00 92.75 152 PRO A N 1
ATOM 1183 C CA . PRO A 1 152 ? -0.212 5.543 14.416 1.00 92.75 152 PRO A CA 1
ATOM 1184 C C . PRO A 1 152 ? 0.515 4.333 15.011 1.00 92.75 152 PRO A C 1
ATOM 1186 O O . PRO A 1 152 ? -0.019 3.672 15.901 1.00 92.75 152 PRO A O 1
ATOM 1189 N N . GLN A 1 153 ? 1.730 4.060 14.524 1.00 90.88 153 GLN A N 1
ATOM 1190 C CA . GLN A 1 153 ? 2.567 2.937 14.969 1.00 90.88 153 GLN A CA 1
ATOM 1191 C C . GLN A 1 153 ? 2.019 1.525 14.648 1.00 90.88 153 GLN A C 1
ATOM 1193 O O . GLN A 1 153 ? 2.471 0.537 15.238 1.00 90.88 153 GLN A O 1
ATOM 1198 N N . LEU A 1 154 ? 1.056 1.405 13.726 1.00 94.56 154 LEU A N 1
ATOM 1199 C CA . LEU A 1 154 ? 0.531 0.124 13.239 1.00 94.56 154 LEU A CA 1
ATOM 1200 C C . LEU A 1 154 ? 0.853 -0.047 11.752 1.00 94.56 154 LEU A C 1
ATOM 1202 O O . LEU A 1 154 ? 0.036 0.281 10.885 1.00 94.56 154 LEU A O 1
ATOM 1206 N N . ALA A 1 155 ? 2.046 -0.570 11.460 1.00 95.69 155 ALA A N 1
ATOM 1207 C CA . ALA A 1 155 ? 2.474 -0.820 10.089 1.00 95.69 155 ALA A CA 1
ATOM 1208 C C . ALA A 1 155 ? 1.789 -2.066 9.519 1.00 95.69 155 ALA A C 1
ATOM 1210 O O . ALA A 1 155 ? 1.726 -3.131 10.148 1.00 95.69 155 ALA A O 1
ATOM 1211 N N . THR A 1 156 ? 1.296 -1.936 8.293 1.00 97.06 156 THR A N 1
ATOM 1212 C CA . THR A 1 156 ? 0.530 -2.974 7.613 1.00 97.06 156 THR A CA 1
ATOM 1213 C C . THR A 1 156 ? 0.975 -3.162 6.169 1.00 97.06 156 THR A C 1
ATOM 1215 O O . THR A 1 156 ? 1.517 -2.246 5.553 1.00 97.06 156 THR A O 1
ATOM 1218 N N . VAL A 1 157 ? 0.716 -4.349 5.615 1.00 96.56 157 VAL A N 1
ATOM 1219 C CA . VAL A 1 157 ? 0.821 -4.639 4.177 1.00 96.56 157 VAL A CA 1
ATOM 1220 C C . VAL A 1 157 ? -0.535 -5.059 3.647 1.00 96.56 157 VAL A C 1
ATOM 1222 O O . VAL A 1 157 ? -1.181 -5.943 4.211 1.00 96.56 157 VAL A O 1
ATOM 1225 N N . SER A 1 158 ? -0.943 -4.471 2.532 1.00 94.94 158 SER A N 1
ATOM 1226 C CA . SER A 1 158 ? -2.177 -4.822 1.836 1.00 94.94 158 SER A CA 1
ATOM 1227 C C . SER A 1 158 ? -2.048 -6.213 1.214 1.00 94.94 158 SER A C 1
ATOM 1229 O O . SER A 1 158 ? -1.099 -6.495 0.482 1.00 94.94 158 SER A O 1
ATOM 1231 N N . THR A 1 159 ? -3.005 -7.094 1.497 1.00 92.75 159 THR A N 1
ATOM 1232 C CA . THR A 1 159 ? -3.083 -8.452 0.942 1.00 92.75 159 THR A CA 1
ATOM 1233 C C . THR A 1 159 ? -4.515 -8.744 0.485 1.00 92.75 159 THR A C 1
ATOM 1235 O O . THR A 1 159 ? -5.441 -8.078 0.947 1.00 92.75 159 THR A O 1
ATOM 1238 N N . PRO A 1 160 ? -4.751 -9.772 -0.350 1.00 88.88 160 PRO A N 1
ATOM 1239 C CA . PRO A 1 160 ? -6.115 -10.179 -0.700 1.00 88.88 160 PRO A CA 1
ATOM 1240 C C . PRO A 1 160 ? -6.990 -10.578 0.503 1.00 88.88 160 PRO A C 1
ATOM 1242 O O . PRO A 1 160 ? -8.210 -10.572 0.400 1.00 88.88 160 PRO A O 1
ATOM 1245 N N . ALA A 1 161 ? -6.383 -10.933 1.642 1.00 91.12 161 ALA A N 1
ATOM 1246 C CA . ALA A 1 161 ? -7.087 -11.316 2.867 1.00 91.12 161 ALA A CA 1
ATOM 1247 C C . ALA A 1 161 ? -7.358 -10.136 3.825 1.00 91.12 161 ALA A C 1
ATOM 1249 O O . ALA A 1 161 ? -7.865 -10.363 4.922 1.00 91.12 161 ALA A O 1
ATOM 1250 N N . GLY A 1 162 ? -6.984 -8.910 3.447 1.00 94.81 162 GLY A N 1
ATOM 1251 C CA . GLY A 1 162 ? -7.003 -7.719 4.299 1.00 94.81 162 GLY A CA 1
ATOM 1252 C C . GLY A 1 162 ? -5.602 -7.158 4.545 1.00 94.81 162 GLY A C 1
ATOM 1253 O O . GLY A 1 162 ? -4.645 -7.478 3.833 1.00 94.81 162 GLY A O 1
ATOM 1254 N N . LEU A 1 163 ? -5.450 -6.329 5.573 1.00 97.06 163 LEU A N 1
ATOM 1255 C CA . LEU A 1 163 ? -4.171 -5.707 5.917 1.00 97.06 163 LEU A CA 1
ATOM 1256 C C . LEU A 1 163 ? -3.404 -6.599 6.889 1.00 97.06 163 LEU A C 1
ATOM 1258 O O . LEU A 1 163 ? -3.787 -6.735 8.048 1.00 97.06 163 LEU A O 1
ATOM 1262 N N . ARG A 1 164 ? -2.306 -7.207 6.440 1.00 96.81 164 ARG A N 1
ATOM 1263 C CA . ARG A 1 164 ? -1.413 -7.978 7.311 1.00 96.81 164 ARG A CA 1
ATOM 1264 C C . ARG A 1 164 ? -0.641 -7.021 8.211 1.00 96.81 164 ARG A C 1
ATOM 1266 O O . ARG A 1 164 ? 0.057 -6.147 7.709 1.00 96.81 164 ARG A O 1
ATOM 1273 N N . ILE A 1 165 ? -0.705 -7.231 9.517 1.00 96.50 165 ILE A N 1
ATOM 1274 C CA . ILE A 1 165 ? 0.031 -6.443 10.506 1.00 96.50 165 ILE A CA 1
ATOM 1275 C C . ILE A 1 165 ? 1.497 -6.906 10.508 1.00 96.50 165 ILE A C 1
ATOM 1277 O O . ILE A 1 165 ? 1.780 -8.103 10.657 1.00 96.50 165 ILE A O 1
ATOM 1281 N N . GLU A 1 166 ? 2.432 -5.977 10.292 1.00 94.00 166 GLU A N 1
ATOM 1282 C CA . GLU A 1 166 ? 3.877 -6.260 10.326 1.00 94.00 166 GLU A CA 1
ATOM 1283 C C . GLU A 1 166 ? 4.499 -5.938 11.672 1.00 94.00 166 GLU A C 1
ATOM 1285 O O . GLU A 1 166 ? 5.315 -6.714 12.166 1.00 94.00 166 GLU A O 1
ATOM 1290 N N . THR A 1 167 ? 4.095 -4.822 12.268 1.00 86.50 167 THR A N 1
ATOM 1291 C CA . THR A 1 167 ? 4.568 -4.387 13.576 1.00 86.50 167 THR A CA 1
ATOM 1292 C C . THR A 1 167 ? 3.402 -3.831 14.378 1.00 86.50 167 THR A C 1
ATOM 1294 O O . THR A 1 167 ? 2.503 -3.181 13.846 1.00 86.50 167 THR A O 1
ATOM 1297 N N . THR A 1 168 ? 3.421 -4.109 15.676 1.00 74.88 168 THR A N 1
ATOM 1298 C CA . THR A 1 168 ? 2.507 -3.525 16.656 1.00 74.88 168 THR A CA 1
ATOM 1299 C C . THR A 1 168 ? 3.342 -2.830 17.714 1.00 74.88 168 THR A C 1
ATOM 1301 O O . THR A 1 168 ? 4.215 -3.463 18.314 1.00 74.88 168 THR A O 1
ATOM 1304 N N . SER A 1 169 ? 3.075 -1.553 17.966 1.00 78.69 169 SER A N 1
ATOM 1305 C CA . SER A 1 169 ? 3.593 -0.886 19.160 1.00 78.69 169 SER A CA 1
ATOM 1306 C C . SER A 1 169 ? 2.943 -1.445 20.430 1.00 78.69 169 SER A C 1
ATOM 1308 O O . SER A 1 169 ? 1.790 -1.882 20.409 1.00 78.69 169 SER A O 1
ATOM 1310 N N . SER A 1 170 ? 3.666 -1.389 21.552 1.00 78.19 170 SER A N 1
ATOM 1311 C CA . SER A 1 170 ? 3.117 -1.656 22.889 1.00 78.19 170 SER A CA 1
ATOM 1312 C C . SER A 1 170 ? 1.935 -0.749 23.239 1.00 78.19 170 SER A C 1
ATOM 1314 O O . SER A 1 170 ? 1.120 -1.114 24.082 1.00 78.19 170 SER A O 1
ATOM 1316 N N . ASP A 1 171 ? 1.820 0.398 22.568 1.00 80.44 171 ASP A N 1
ATOM 1317 C CA . ASP A 1 171 ? 0.748 1.378 22.766 1.00 80.44 171 ASP A CA 1
ATOM 1318 C C . ASP A 1 171 ? -0.604 0.920 22.188 1.00 80.44 171 ASP A C 1
ATOM 1320 O O . ASP A 1 171 ? -1.631 1.560 22.408 1.00 80.44 171 ASP A O 1
ATOM 1324 N N . LEU A 1 172 ? -0.624 -0.203 21.462 1.00 84.50 172 LEU A N 1
ATOM 1325 C CA . LEU A 1 172 ? -1.812 -0.790 20.844 1.00 84.50 172 LEU A CA 1
ATOM 1326 C C . LEU A 1 172 ? -2.083 -2.210 21.386 1.00 84.50 172 LEU A C 1
ATOM 1328 O O . LEU A 1 172 ? -2.126 -3.169 20.610 1.00 84.50 172 LEU A O 1
ATOM 1332 N N . PRO A 1 173 ? -2.301 -2.379 22.709 1.00 86.25 173 PRO A N 1
ATOM 1333 C CA . PRO A 1 173 ? -2.419 -3.699 23.340 1.00 86.25 173 PRO A CA 1
ATOM 1334 C C . PRO A 1 173 ? -3.601 -4.518 22.805 1.00 86.25 173 PRO A C 1
ATOM 1336 O O . PRO A 1 173 ? -3.535 -5.743 22.751 1.00 86.25 173 PRO A O 1
ATOM 1339 N N . ASN A 1 174 ? -4.651 -3.844 22.338 1.00 85.94 174 ASN A N 1
ATOM 1340 C CA . ASN A 1 174 ? -5.840 -4.453 21.738 1.00 85.94 174 ASN A CA 1
ATOM 1341 C C . ASN A 1 174 ? -5.514 -5.271 20.469 1.00 85.94 174 ASN A C 1
ATOM 1343 O O . ASN A 1 174 ? -6.178 -6.253 20.143 1.00 85.94 174 ASN A O 1
ATOM 1347 N N . PHE A 1 175 ? -4.424 -4.931 19.777 1.00 88.81 175 PHE A N 1
ATOM 1348 C CA . PHE A 1 175 ? -3.982 -5.637 18.573 1.00 88.81 175 PHE A CA 1
ATOM 1349 C C . PHE A 1 175 ? -3.025 -6.795 18.880 1.00 88.81 175 PHE A C 1
ATOM 1351 O O . PHE A 1 175 ? -2.537 -7.454 17.960 1.00 88.81 175 PHE A O 1
ATOM 1358 N N . PHE A 1 176 ? -2.765 -7.101 20.156 1.00 87.31 176 PHE A N 1
ATOM 1359 C CA . PHE A 1 176 ? -1.914 -8.227 20.516 1.00 87.31 176 PHE A CA 1
ATOM 1360 C C . PHE A 1 176 ? -2.508 -9.549 20.003 1.00 87.31 176 PHE A C 1
ATOM 1362 O O . PHE A 1 176 ? -3.707 -9.820 20.115 1.00 87.31 176 PHE A O 1
ATOM 1369 N N . GLY A 1 177 ? -1.668 -10.367 19.367 1.00 88.75 177 GLY A N 1
ATOM 1370 C CA . GLY A 1 177 ? -2.081 -11.620 18.728 1.00 88.75 177 GLY A CA 1
ATOM 1371 C C . GLY A 1 177 ? -2.902 -11.462 17.440 1.00 88.75 177 GLY A C 1
ATOM 1372 O O . GLY A 1 177 ? -3.170 -12.466 16.781 1.00 88.75 177 GLY A O 1
ATOM 1373 N N . ALA A 1 178 ? -3.284 -10.243 17.039 1.00 93.50 178 ALA A N 1
ATOM 1374 C CA . ALA A 1 178 ? -3.888 -10.012 15.732 1.00 93.50 178 ALA A CA 1
ATOM 1375 C C . ALA A 1 178 ? -2.830 -10.138 14.628 1.00 93.50 178 ALA A C 1
ATOM 1377 O O . ALA A 1 178 ? -1.703 -9.659 14.757 1.00 93.50 178 ALA A O 1
ATOM 1378 N N . ARG A 1 179 ? -3.202 -10.774 13.515 1.00 96.25 179 ARG A N 1
ATOM 1379 C CA . ARG A 1 179 ? -2.350 -10.916 12.329 1.00 96.25 179 ARG A CA 1
ATOM 1380 C C . ARG A 1 179 ? -2.842 -10.077 11.156 1.00 96.25 179 ARG A C 1
ATOM 1382 O O . ARG A 1 179 ? -2.017 -9.631 10.358 1.00 96.25 179 ARG A O 1
ATOM 1389 N N . TYR A 1 180 ? -4.150 -9.855 11.064 1.00 97.56 180 TYR A N 1
ATOM 1390 C CA . TYR A 1 180 ? -4.777 -9.088 9.993 1.00 97.56 180 TYR A CA 1
ATOM 1391 C C . TYR A 1 180 ? -5.803 -8.090 10.535 1.00 97.56 180 TYR A C 1
ATOM 1393 O O . TYR A 1 180 ? -6.511 -8.401 11.491 1.00 97.56 180 TYR A O 1
ATOM 1401 N N . LEU A 1 181 ? -5.927 -6.936 9.876 1.00 97.44 181 LEU A N 1
ATOM 1402 C CA . LEU A 1 181 ? -7.126 -6.094 9.887 1.00 97.44 181 LEU A CA 1
ATOM 1403 C C . LEU A 1 181 ? -7.960 -6.466 8.662 1.00 97.44 181 LEU A C 1
ATOM 1405 O O . LEU A 1 181 ? -7.474 -6.355 7.536 1.00 97.44 181 LEU A O 1
ATOM 1409 N N . VAL A 1 182 ? -9.191 -6.918 8.866 1.00 97.75 182 VAL A N 1
ATOM 1410 C CA . VAL A 1 182 ? -10.019 -7.474 7.782 1.00 97.75 182 VAL A CA 1
ATOM 1411 C C . VAL A 1 182 ? -11.236 -6.617 7.458 1.00 97.75 182 VAL A C 1
ATOM 1413 O O . VAL A 1 182 ? -11.702 -6.651 6.322 1.00 97.75 182 VAL A O 1
ATOM 1416 N N . ALA A 1 183 ? -11.726 -5.816 8.409 1.00 97.88 183 ALA A N 1
ATOM 1417 C CA . ALA A 1 183 ? -12.843 -4.905 8.178 1.00 97.88 183 ALA A CA 1
ATOM 1418 C C . ALA A 1 183 ? -12.772 -3.631 9.036 1.00 97.88 183 ALA A C 1
ATOM 1420 O O . ALA A 1 183 ? -12.126 -3.604 10.084 1.00 97.88 183 ALA A O 1
ATOM 1421 N N . LEU A 1 184 ? -13.467 -2.590 8.577 1.00 97.75 184 LEU A N 1
ATOM 1422 C CA . LEU A 1 184 ? -13.627 -1.275 9.193 1.00 97.75 184 LEU A CA 1
ATOM 1423 C C . LEU A 1 184 ? -15.115 -0.923 9.198 1.00 97.75 184 LEU A C 1
ATOM 1425 O O . LEU A 1 184 ? -15.725 -0.825 8.135 1.00 97.75 184 LEU A O 1
ATOM 1429 N N . ASP A 1 185 ? -15.712 -0.771 10.379 1.00 97.25 185 ASP A N 1
ATOM 1430 C CA . ASP A 1 185 ? -17.163 -0.600 10.555 1.00 97.25 185 ASP A CA 1
ATOM 1431 C C . ASP A 1 185 ? -17.985 -1.663 9.786 1.00 97.25 185 ASP A C 1
ATOM 1433 O O . ASP A 1 185 ? -18.993 -1.371 9.139 1.00 97.25 185 ASP A O 1
ATOM 1437 N N . GLY A 1 186 ? -17.511 -2.914 9.810 1.00 96.88 186 GLY A N 1
ATOM 1438 C CA . GLY A 1 186 ? -18.125 -4.049 9.113 1.00 96.88 186 GLY A CA 1
ATOM 1439 C C . GLY A 1 186 ? -17.909 -4.081 7.594 1.00 96.88 186 GLY A C 1
ATOM 1440 O O . GLY A 1 186 ? -18.348 -5.029 6.948 1.00 96.88 186 GLY A O 1
ATOM 1441 N N . GLN A 1 187 ? -17.230 -3.088 7.011 1.00 97.00 187 GLN A N 1
ATOM 1442 C CA . GLN A 1 187 ? -16.868 -3.082 5.592 1.00 97.00 187 GLN A CA 1
ATOM 1443 C C . GLN A 1 187 ? -15.491 -3.722 5.382 1.00 97.00 187 GLN A C 1
ATOM 1445 O O . GLN A 1 187 ? -14.564 -3.367 6.111 1.00 97.00 187 GLN A O 1
ATOM 1450 N N . PRO A 1 188 ? -15.316 -4.628 4.403 1.00 96.31 188 PRO A N 1
ATOM 1451 C CA . PRO A 1 188 ? -14.019 -5.234 4.118 1.00 96.31 188 PRO A CA 1
ATOM 1452 C C . PRO A 1 188 ? -12.920 -4.193 3.878 1.00 96.31 188 PRO A C 1
ATOM 1454 O O . PRO A 1 188 ? -13.129 -3.212 3.164 1.00 96.31 188 PRO A O 1
ATOM 1457 N N . LEU A 1 189 ? -11.742 -4.431 4.454 1.00 94.50 189 LEU A N 1
ATOM 1458 C CA . LEU A 1 189 ? -10.553 -3.606 4.253 1.00 94.50 189 LEU A CA 1
ATOM 1459 C C . LEU A 1 189 ? -9.660 -4.197 3.166 1.00 94.50 189 LEU A C 1
ATOM 1461 O O . LEU A 1 189 ? -9.324 -5.378 3.203 1.00 94.50 189 LEU A O 1
ATOM 1465 N N . GLN A 1 190 ? -9.224 -3.348 2.241 1.00 90.56 190 GLN A N 1
ATOM 1466 C CA . GLN A 1 190 ? -8.270 -3.689 1.187 1.00 90.56 190 GLN A CA 1
ATOM 1467 C C . GLN A 1 190 ? -6.957 -2.917 1.311 1.00 90.56 190 GLN A C 1
ATOM 1469 O O . GLN A 1 190 ? -5.896 -3.493 1.064 1.00 90.56 190 GLN A O 1
ATOM 1474 N N . THR A 1 191 ? -7.009 -1.643 1.718 1.00 94.88 191 THR A N 1
ATOM 1475 C CA . THR A 1 191 ? -5.830 -0.763 1.788 1.00 94.88 191 THR A CA 1
ATOM 1476 C C . THR A 1 191 ? -5.747 -0.020 3.122 1.00 94.88 191 THR A C 1
ATOM 1478 O O . THR A 1 191 ? -6.757 0.272 3.766 1.00 94.88 191 THR A O 1
ATOM 1481 N N . TYR A 1 192 ? -4.528 0.315 3.556 1.00 96.62 192 TYR A N 1
ATOM 1482 C CA . TYR A 1 192 ? -4.331 1.127 4.764 1.00 96.62 192 TYR A CA 1
ATOM 1483 C C . TYR A 1 192 ? -4.870 2.559 4.584 1.00 96.62 192 TYR A C 1
ATOM 1485 O O . TYR A 1 192 ? -5.270 3.194 5.561 1.00 96.62 192 TYR A O 1
ATOM 1493 N N . HIS A 1 193 ? -4.961 3.049 3.339 1.00 96.62 193 HIS A N 1
ATOM 1494 C CA .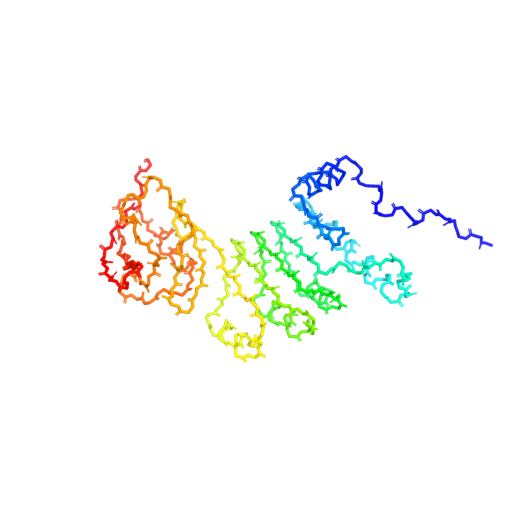 HIS A 1 193 ? -5.558 4.344 3.004 1.00 96.62 193 HIS A CA 1
ATOM 1495 C C . HIS A 1 193 ? -7.018 4.451 3.445 1.00 96.62 193 HIS A C 1
ATOM 1497 O O . HIS A 1 193 ? -7.424 5.517 3.907 1.00 96.62 193 HIS A O 1
ATOM 1503 N N . GLN A 1 194 ? -7.795 3.362 3.369 1.00 95.75 194 GLN A N 1
ATOM 1504 C CA . GLN A 1 194 ? -9.182 3.333 3.850 1.00 95.75 194 GLN A CA 1
ATOM 1505 C C . GLN A 1 194 ? -9.261 3.637 5.352 1.00 95.75 194 GLN A C 1
ATOM 1507 O O . GLN A 1 194 ? -10.072 4.465 5.776 1.00 95.75 194 GLN A O 1
ATOM 1512 N N . VAL A 1 195 ? -8.372 3.029 6.149 1.00 96.88 195 VAL A N 1
ATOM 1513 C CA . VAL A 1 195 ? -8.274 3.289 7.594 1.00 96.88 195 VAL A CA 1
ATOM 1514 C C . VAL A 1 195 ? -7.809 4.725 7.840 1.00 96.88 195 VAL A C 1
ATOM 1516 O O . VAL A 1 195 ? -8.472 5.455 8.577 1.00 96.88 195 VAL A O 1
ATOM 1519 N N . LYS A 1 196 ? -6.746 5.174 7.156 1.00 96.12 196 LYS A N 1
ATOM 1520 C CA . LYS A 1 196 ? -6.225 6.547 7.267 1.00 96.12 196 LYS A CA 1
ATOM 1521 C C . LYS A 1 196 ? -7.277 7.609 6.954 1.00 96.12 196 LYS A C 1
ATOM 1523 O O . LYS A 1 196 ? -7.409 8.559 7.720 1.00 96.12 196 LYS A O 1
ATOM 1528 N N . ARG A 1 197 ? -8.047 7.462 5.869 1.00 96.38 197 ARG A N 1
ATOM 1529 C CA . ARG A 1 197 ? -9.124 8.405 5.517 1.00 96.38 197 ARG A CA 1
ATOM 1530 C C . ARG A 1 197 ? -10.193 8.458 6.595 1.00 96.38 197 ARG A C 1
ATOM 1532 O O . ARG A 1 197 ? -10.588 9.548 7.000 1.00 96.38 197 ARG A O 1
ATOM 1539 N N . LYS A 1 198 ? -10.657 7.293 7.056 1.00 97.19 198 LYS A N 1
ATOM 1540 C CA . LYS A 1 198 ? -11.698 7.212 8.083 1.00 97.19 198 LYS A CA 1
ATOM 1541 C C . LYS A 1 198 ? -11.234 7.863 9.380 1.00 97.19 198 LYS A C 1
ATOM 1543 O O . LYS A 1 198 ? -11.910 8.755 9.873 1.00 97.19 198 LYS A O 1
ATOM 1548 N N . VAL A 1 199 ? -10.074 7.457 9.891 1.00 96.19 199 VAL A N 1
ATOM 1549 C CA . VAL A 1 199 ? -9.518 7.962 11.152 1.00 96.19 199 VAL A CA 1
ATOM 1550 C C . VAL A 1 199 ? -9.133 9.438 11.045 1.00 96.19 199 VAL A C 1
ATOM 1552 O O . VAL A 1 199 ? -9.395 10.201 11.967 1.00 96.19 199 VAL A O 1
ATOM 1555 N N . GLY A 1 200 ? -8.575 9.871 9.913 1.00 95.75 200 GLY A N 1
ATOM 1556 C CA . GLY A 1 200 ? -8.222 11.272 9.672 1.00 95.75 200 GLY A CA 1
ATOM 1557 C C . GLY A 1 200 ? -9.426 12.213 9.564 1.00 95.75 200 GLY A C 1
ATOM 1558 O O . GLY A 1 200 ? -9.285 13.406 9.821 1.00 95.75 200 GLY A O 1
ATOM 1559 N N . ALA A 1 201 ? -10.607 11.695 9.212 1.00 97.12 201 ALA A N 1
ATOM 1560 C CA . ALA A 1 201 ? -11.855 12.458 9.171 1.00 97.12 201 ALA A CA 1
ATOM 1561 C C . ALA A 1 201 ? -12.590 12.516 10.525 1.00 97.12 201 ALA A C 1
ATOM 1563 O O . ALA A 1 201 ? -13.549 13.276 10.664 1.00 97.12 201 ALA A O 1
ATOM 1564 N N . MET A 1 202 ? -12.171 11.712 11.504 1.00 97.50 202 MET A N 1
ATOM 1565 C CA . MET A 1 202 ? -12.796 11.635 12.823 1.00 97.50 202 MET A CA 1
ATOM 1566 C C . MET A 1 202 ? -12.280 12.725 13.767 1.00 97.50 202 MET A C 1
ATOM 1568 O O . MET A 1 202 ? -11.126 13.155 13.703 1.00 97.50 202 MET A O 1
ATOM 1572 N N . LYS A 1 203 ? -13.137 13.162 14.687 1.00 97.31 203 LYS A N 1
ATOM 1573 C CA . LYS A 1 203 ? -12.772 14.104 15.752 1.00 97.31 203 LYS A CA 1
ATOM 1574 C C . LYS A 1 203 ? -12.085 13.377 16.913 1.00 97.31 203 LYS A C 1
ATOM 1576 O O . LYS A 1 203 ? -12.367 12.202 17.153 1.00 97.31 203 LYS A O 1
ATOM 1581 N N . PRO A 1 204 ? -11.238 14.070 17.696 1.00 97.50 204 PRO A N 1
ATOM 1582 C CA . PRO A 1 204 ? -10.716 13.522 18.944 1.00 97.50 204 PRO A CA 1
ATOM 1583 C C . PRO A 1 204 ? -11.834 12.988 19.852 1.00 97.50 204 PRO A C 1
ATOM 1585 O O . PRO A 1 204 ? -12.843 13.662 20.058 1.00 97.50 204 PRO A O 1
ATOM 1588 N N . GLY A 1 205 ? -11.653 11.779 20.385 1.00 97.06 205 GLY A N 1
ATOM 1589 C CA . GLY A 1 205 ? -12.636 11.070 21.208 1.00 97.06 205 GLY A CA 1
ATOM 1590 C C . GLY A 1 205 ? -13.667 10.238 20.435 1.00 97.06 205 GLY A C 1
ATOM 1591 O O . GLY A 1 205 ? -14.354 9.430 21.055 1.00 97.06 205 GLY A O 1
ATOM 1592 N N . GLU A 1 206 ? -13.776 10.377 19.109 1.00 97.69 206 GLU A N 1
ATOM 1593 C CA . GLU A 1 206 ? -14.605 9.478 18.297 1.00 97.69 206 GLU A CA 1
ATOM 1594 C C . GLU A 1 206 ? -13.945 8.100 18.152 1.00 97.69 206 GLU A C 1
ATOM 1596 O O . GLU A 1 206 ? -12.717 7.973 18.167 1.00 97.69 206 GLU A O 1
ATOM 1601 N N . SER A 1 207 ? -14.771 7.066 17.974 1.00 97.50 207 SER A N 1
ATOM 1602 C CA . SER A 1 207 ? -14.325 5.675 17.872 1.00 97.50 207 SER A CA 1
ATOM 1603 C C . SER A 1 207 ? -14.734 5.020 16.557 1.00 97.50 207 SER A C 1
ATOM 1605 O O . SER A 1 207 ? -15.780 5.332 15.990 1.00 97.50 207 SER A O 1
ATOM 1607 N N . VAL A 1 208 ? -13.914 4.078 16.098 1.00 97.44 208 VAL A N 1
ATOM 1608 C CA . VAL A 1 208 ? -14.150 3.242 14.920 1.00 97.44 208 VAL A CA 1
ATOM 1609 C C . VAL A 1 208 ? -13.967 1.774 15.284 1.00 97.44 208 VAL A C 1
ATOM 1611 O O . VAL A 1 208 ? -13.145 1.445 16.146 1.00 97.44 208 VAL A O 1
ATOM 1614 N N . ARG A 1 209 ? -14.745 0.889 14.654 1.00 98.00 209 ARG A N 1
ATOM 1615 C CA . ARG A 1 209 ? -14.636 -0.557 14.875 1.00 98.00 209 ARG A CA 1
ATOM 1616 C C . ARG A 1 209 ? -13.757 -1.186 13.809 1.00 98.00 209 ARG A C 1
ATOM 1618 O O . ARG A 1 209 ? -13.967 -0.976 12.617 1.00 98.00 209 ARG A O 1
ATOM 1625 N N . LEU A 1 210 ? -12.791 -1.977 14.245 1.00 97.94 210 LEU A N 1
ATOM 1626 C CA . LEU A 1 210 ? -11.881 -2.731 13.399 1.00 97.94 210 LEU A CA 1
ATOM 1627 C C . LEU A 1 210 ? -12.107 -4.211 13.659 1.00 97.94 210 LEU A C 1
ATOM 1629 O O . LEU A 1 210 ? -12.002 -4.664 14.793 1.00 97.94 210 LEU A O 1
ATOM 1633 N N . THR A 1 211 ? -12.387 -4.984 12.619 1.00 98.19 211 THR A N 1
ATOM 1634 C CA . THR A 1 211 ? -12.369 -6.441 12.744 1.00 98.19 211 THR A CA 1
ATOM 1635 C C . THR A 1 211 ? -10.943 -6.913 12.522 1.00 98.19 211 THR A C 1
ATOM 1637 O O . THR A 1 211 ? -10.346 -6.649 11.473 1.00 98.19 211 THR A O 1
ATOM 1640 N N . VAL A 1 212 ? -10.396 -7.612 13.510 1.00 97.69 212 VAL A N 1
ATOM 1641 C CA . VAL A 1 212 ? -9.066 -8.213 13.447 1.00 97.69 212 VAL A CA 1
ATOM 1642 C C . VAL A 1 212 ? -9.176 -9.726 13.379 1.00 97.69 212 VAL A C 1
ATOM 1644 O O . VAL A 1 212 ? -10.116 -10.307 13.917 1.00 97.69 212 VAL A O 1
ATOM 1647 N N . ARG A 1 213 ? -8.199 -10.368 12.740 1.00 97.69 213 ARG A N 1
ATOM 1648 C CA . ARG A 1 213 ? -8.102 -11.827 12.634 1.00 97.69 213 ARG A CA 1
ATOM 1649 C C . ARG A 1 213 ? -6.745 -12.303 13.135 1.00 97.69 213 ARG A C 1
ATOM 1651 O O . ARG A 1 213 ? -5.718 -11.740 12.747 1.00 97.69 213 ARG A O 1
ATOM 1658 N N . ASP A 1 214 ? -6.729 -13.310 13.999 1.00 96.62 214 ASP A N 1
ATOM 1659 C CA . ASP A 1 214 ? -5.496 -13.900 14.532 1.00 96.62 214 ASP A CA 1
ATOM 1660 C C . ASP A 1 214 ? -4.887 -14.971 13.601 1.00 96.62 214 ASP A C 1
ATOM 1662 O O . ASP A 1 214 ? -5.341 -15.191 12.475 1.00 96.62 214 ASP A O 1
ATOM 1666 N N . VAL A 1 215 ? -3.820 -15.632 14.062 1.00 94.44 215 VAL A N 1
ATOM 1667 C CA . VAL A 1 215 ? -3.151 -16.718 13.320 1.00 94.44 215 VAL A CA 1
ATOM 1668 C C . VAL A 1 215 ? -3.992 -17.992 13.200 1.00 94.44 215 VAL A C 1
ATOM 1670 O O . VAL A 1 215 ? -3.757 -18.779 12.287 1.00 94.44 215 VAL A O 1
ATOM 1673 N N . ALA A 1 216 ? -4.960 -18.200 14.098 1.00 96.44 216 ALA A N 1
ATOM 1674 C CA . ALA A 1 216 ? -5.902 -19.315 14.054 1.00 96.44 216 ALA A CA 1
ATOM 1675 C C . ALA A 1 216 ? -7.106 -19.020 13.140 1.00 96.44 216 ALA A C 1
ATOM 1677 O O . ALA A 1 216 ? -7.931 -19.901 12.902 1.00 96.44 216 ALA A O 1
ATOM 1678 N N . GLY A 1 217 ? -7.199 -17.798 12.608 1.00 96.62 217 GLY A N 1
ATOM 1679 C CA . GLY A 1 217 ? -8.307 -17.353 11.775 1.00 96.62 217 GLY A CA 1
ATOM 1680 C C . GLY A 1 217 ? -9.518 -16.869 12.574 1.00 96.62 217 GLY A C 1
ATOM 1681 O O . GLY A 1 217 ? -10.555 -16.607 11.970 1.00 96.62 217 GLY A O 1
ATOM 1682 N N . VAL A 1 218 ? -9.406 -16.739 13.899 1.00 97.62 218 VAL A N 1
ATOM 1683 C CA . VAL A 1 218 ? -10.492 -16.252 14.753 1.00 97.62 218 VAL A CA 1
ATOM 1684 C C . VAL A 1 218 ? -10.604 -14.741 14.598 1.00 97.62 218 VAL A C 1
ATOM 1686 O O . VAL A 1 218 ? -9.619 -14.011 14.740 1.00 97.62 218 VAL A O 1
ATOM 1689 N N . GLU A 1 219 ? -11.816 -14.280 14.298 1.00 97.94 219 GLU A N 1
ATOM 1690 C CA . GLU A 1 219 ? -12.136 -12.862 14.164 1.00 97.94 219 GLU A CA 1
ATOM 1691 C C . GLU A 1 219 ? -12.684 -12.282 15.465 1.00 97.94 219 GLU A C 1
ATOM 1693 O O . GLU A 1 219 ? -13.430 -12.941 16.192 1.00 97.94 219 GLU A O 1
ATOM 1698 N N . ARG A 1 220 ? -12.338 -11.025 15.743 1.00 97.50 220 ARG A N 1
ATOM 1699 C CA . ARG A 1 220 ? -12.904 -10.241 16.846 1.00 97.50 220 ARG A CA 1
ATOM 1700 C C . ARG A 1 220 ? -12.974 -8.763 16.479 1.00 97.50 220 ARG A C 1
ATOM 1702 O O . ARG A 1 220 ? -12.246 -8.305 15.598 1.00 97.50 220 ARG A O 1
ATOM 1709 N N . GLU A 1 221 ? -13.848 -8.026 17.153 1.00 97.88 221 GLU A N 1
ATOM 1710 C CA . GLU A 1 221 ? -13.930 -6.572 17.015 1.00 97.88 221 GLU A CA 1
ATOM 1711 C C . GLU A 1 221 ? -13.013 -5.886 18.030 1.00 97.88 221 GLU A C 1
ATOM 1713 O O . GLU A 1 221 ? -13.087 -6.154 19.226 1.00 97.88 221 GLU A O 1
ATOM 1718 N N . GLU A 1 222 ? -12.198 -4.961 17.542 1.00 96.56 222 GLU A N 1
ATOM 1719 C CA . GLU A 1 222 ? -11.420 -4.021 18.335 1.00 96.56 222 GLU A CA 1
ATOM 1720 C C . GLU A 1 222 ? -11.953 -2.608 18.107 1.00 96.56 222 GLU A C 1
ATOM 1722 O O . GLU A 1 222 ? -12.329 -2.231 16.994 1.00 96.56 222 GLU A O 1
ATOM 1727 N N . VAL A 1 223 ? -11.979 -1.802 19.164 1.00 96.25 223 VAL A N 1
ATOM 1728 C CA . VAL A 1 223 ? -12.392 -0.399 19.078 1.00 96.25 223 VAL A CA 1
ATOM 1729 C C . VAL A 1 223 ? -11.154 0.480 19.155 1.00 96.25 223 VAL A C 1
ATOM 1731 O O . VAL A 1 223 ? -10.398 0.421 20.124 1.00 96.25 223 VAL A O 1
ATOM 1734 N N . PHE A 1 224 ? -10.963 1.313 18.136 1.00 95.38 224 PHE A N 1
ATOM 1735 C CA . PHE A 1 224 ? -9.949 2.359 18.140 1.00 95.38 224 PHE A CA 1
ATOM 1736 C C . PHE A 1 224 ? -10.616 3.711 18.384 1.00 95.38 224 PHE A C 1
ATOM 1738 O O . PHE A 1 224 ? -11.574 4.055 17.695 1.00 95.38 224 PHE A O 1
ATOM 1745 N N . THR A 1 225 ? -10.097 4.484 19.336 1.00 95.81 225 THR A N 1
ATOM 1746 C CA . THR A 1 225 ? -10.584 5.832 19.658 1.00 95.81 225 THR A CA 1
ATOM 1747 C C . THR A 1 225 ? -9.507 6.853 19.327 1.00 95.81 225 THR A C 1
ATOM 1749 O O . THR A 1 225 ? -8.362 6.699 19.752 1.00 95.81 225 THR A O 1
ATOM 1752 N N . VAL A 1 226 ? -9.867 7.907 18.591 1.00 95.56 226 VAL A N 1
ATOM 1753 C CA . VAL A 1 226 ? -8.934 8.983 18.236 1.00 95.56 226 VAL A CA 1
ATOM 1754 C C . VAL A 1 226 ? -8.464 9.683 19.519 1.00 95.56 226 VAL A C 1
ATOM 1756 O O . VAL A 1 226 ? -9.311 10.157 20.281 1.00 95.56 226 VAL A O 1
ATOM 1759 N N . PRO A 1 227 ? -7.147 9.783 19.783 1.00 93.75 227 PRO A N 1
ATOM 1760 C CA . PRO A 1 227 ? -6.641 10.407 21.003 1.00 93.75 227 PRO A CA 1
ATOM 1761 C C . PRO A 1 227 ? -7.101 11.863 21.163 1.00 93.75 227 PRO A C 1
ATOM 1763 O O . PRO A 1 227 ? -7.071 12.641 20.207 1.00 93.75 227 PRO A O 1
ATOM 1766 N N . VAL A 1 228 ? -7.481 12.245 22.386 1.00 93.00 228 VAL A N 1
ATOM 1767 C CA . VAL A 1 228 ? -7.700 13.648 22.770 1.00 93.00 228 VAL A CA 1
ATOM 1768 C C . VAL A 1 228 ? -6.331 14.266 23.038 1.00 93.00 228 VAL A C 1
ATOM 1770 O O . VAL A 1 228 ? -5.621 13.802 23.929 1.00 93.00 228 VAL A O 1
ATOM 1773 N N . LYS A 1 229 ? -5.933 15.237 22.211 1.00 84.12 229 LYS A N 1
ATOM 1774 C CA . LYS A 1 229 ? -4.702 16.012 22.416 1.00 84.12 229 LYS A CA 1
ATOM 1775 C C . LYS A 1 229 ? -4.876 17.047 23.518 1.00 84.12 229 LYS A C 1
ATOM 1777 O O . LYS A 1 229 ? -5.996 17.596 23.620 1.00 84.12 229 LYS A O 1
#

Radius of gyration: 21.09 Å; chains: 1; bounding box: 57×40×55 Å

Sequence (229 aa):
MAVSIASLICCCIAMPLQQAAHERAVADGMGSSRMLIYRQVDDSPVLSLLAELSQLAGQGIPRWCETPRDVQVFDVRINRDQWTRLAQLDIRRFRADAAEFDAEDLAAFVDGSRHLRSVELTECSEIPDVMLDRLRKDCPALDFQIRGEALPQLATVSTPAGLRIETTSSDLPNFFGARYLVALDGQPLQTYHQVKRKVGAMKPGESVRLTVRDVAGVEREEVFTVPVK